Protein AF-B8C1S2-F1 (afdb_monomer)

Foldseek 3Di:
DDWDKADDDQFKAFPVRDRFAWFIWTWDWDADPQQKIKTKTASWALDFCDPVNPDSGPPVVVVLVVLLVVLLCQQCPDPDPVDGGLAHAQDDDPPLCVRGHDPSIRTHMDRDPCSVVSCVPVVVVSNVSSVVSVVVVVVVRVVGIDGGHDPSSVVSLLSVLVSCLVDPPCLVVCCVPPNNVVSNCCSVPPSRD

Mean predicted aligned error: 4.59 Å

Organism: Thalassiosira pseudonana (NCBI:txid35128)

Nearest PDB structures (foldseek):
  6qx6-assembly2_B  TM=8.602E-01  e=8.244E-13  Guillardia theta CCMP2712
  6qwq-assembly1_A  TM=8.559E-01  e=2.770E-12  Guillardia theta CCMP2712
  2x9o-assembly1_A  TM=7.978E-01  e=2.255E-08  Synechococcus sp. WH 8020
  2zxk-assembly1_A  TM=6.455E-01  e=8.668E-05  Arabidopsis thaliana
  3agc-assembly1_B  TM=6.996E-01  e=3.464E-04  Arabidopsis thaliana

Radius of gyration: 17.53 Å; Cα contacts (8 Å, |Δi|>4): 287; chains: 1; bounding box: 47×28×47 Å

Secondary structure (DSSP, 8-state):
-EEEEE---S-EE-TTS-EE-PPEEEEEEEEETTTEEEEEEEEE-SS---TT---SS-GGGHHHHHHHHHHHHHHH--SSTTSPPSS---SPPPHHHHTT--TT-EEEEE-STTHHHHIIIIIHHHHHHHHHHHHHHHHHHHTT-EE---HHHHHHHHHHHHHHHHH-TTHHHHHHHH-HHHHHHHIIIII--

InterPro domains:
  IPR009249 Ferredoxin-dependent bilin reductase [PF05996] (1-193)
  IPR009249 Ferredoxin-dependent bilin reductase [PTHR34557] (1-192)

Structure (mmCIF, N/CA/C/O backbone):
data_AF-B8C1S2-F1
#
_entry.id   AF-B8C1S2-F1
#
loop_
_atom_site.group_PDB
_atom_site.id
_atom_site.type_symbol
_atom_site.label_atom_id
_atom_site.label_alt_id
_atom_site.label_comp_id
_atom_site.label_asym_id
_atom_site.label_entity_id
_atom_site.label_seq_id
_atom_site.pdbx_PDB_ins_code
_atom_site.Cartn_x
_atom_site.Cartn_y
_atom_site.Cartn_z
_atom_site.occupancy
_atom_site.B_iso_or_equiv
_atom_site.auth_seq_id
_atom_site.auth_comp_id
_atom_site.auth_asym_id
_atom_site.auth_atom_id
_atom_site.pdbx_PDB_model_num
ATOM 1 N N . VAL A 1 1 ? 5.721 -7.550 -12.722 1.00 86.31 1 VAL A N 1
ATOM 2 C CA . VAL A 1 1 ? 4.851 -6.640 -11.950 1.00 86.31 1 VAL A CA 1
ATOM 3 C C . VAL A 1 1 ? 4.137 -7.476 -10.920 1.00 86.31 1 VAL A C 1
ATOM 5 O O . VAL A 1 1 ? 3.578 -8.496 -11.302 1.00 86.31 1 VAL A O 1
ATOM 8 N N . LEU A 1 2 ? 4.210 -7.078 -9.657 1.00 91.81 2 LEU A N 1
ATOM 9 C CA . LEU A 1 2 ? 3.316 -7.544 -8.607 1.00 91.81 2 LEU A CA 1
ATOM 10 C C . LEU A 1 2 ? 2.302 -6.426 -8.364 1.00 91.81 2 LEU A C 1
ATOM 12 O O . LEU A 1 2 ? 2.705 -5.305 -8.075 1.00 91.81 2 LEU A O 1
ATOM 16 N N . ASN A 1 3 ? 1.024 -6.741 -8.524 1.00 91.75 3 ASN A N 1
ATOM 17 C CA . ASN A 1 3 ? -0.093 -5.927 -8.066 1.00 91.75 3 ASN A CA 1
ATOM 18 C C . ASN A 1 3 ? -0.870 -6.815 -7.093 1.00 91.75 3 ASN A C 1
ATOM 20 O O . ASN A 1 3 ? -1.322 -7.895 -7.477 1.00 91.75 3 ASN A O 1
ATOM 24 N N . PHE A 1 4 ? -0.922 -6.415 -5.830 1.00 94.56 4 PHE A N 1
ATOM 25 C CA . PHE A 1 4 ? -1.562 -7.175 -4.769 1.00 94.56 4 PHE A CA 1
ATOM 26 C C . PHE A 1 4 ? -2.366 -6.217 -3.902 1.00 94.56 4 PHE A C 1
ATOM 28 O O . PHE A 1 4 ? -1.803 -5.287 -3.324 1.00 94.56 4 PHE A O 1
ATOM 35 N N . VAL A 1 5 ? -3.678 -6.438 -3.839 1.00 95.38 5 VAL A N 1
ATOM 36 C CA . VAL A 1 5 ? -4.603 -5.587 -3.092 1.00 95.38 5 VAL A CA 1
ATOM 37 C C . VAL A 1 5 ? -5.478 -6.456 -2.196 1.00 95.38 5 VAL A C 1
ATOM 39 O O . VAL A 1 5 ? -6.014 -7.465 -2.656 1.00 95.38 5 VAL A O 1
ATOM 42 N N . LEU A 1 6 ? -5.631 -6.075 -0.927 1.00 96.25 6 LEU A N 1
ATOM 43 C CA . LEU A 1 6 ? -6.603 -6.685 -0.018 1.00 96.25 6 LEU A CA 1
ATOM 44 C C . LEU A 1 6 ? -7.713 -5.687 0.295 1.00 96.25 6 LEU A C 1
ATOM 46 O O . LEU A 1 6 ? -7.455 -4.590 0.794 1.00 96.25 6 LEU A O 1
ATOM 50 N N . PHE A 1 7 ? -8.946 -6.106 0.024 1.00 94.50 7 PHE A N 1
ATOM 51 C CA . PHE A 1 7 ? -10.155 -5.362 0.348 1.00 94.50 7 PHE A CA 1
ATOM 52 C C . PHE A 1 7 ? -10.744 -5.914 1.651 1.00 94.50 7 PHE A C 1
ATOM 54 O O . PHE A 1 7 ? -11.171 -7.075 1.676 1.00 94.50 7 PHE A O 1
ATOM 61 N N . PRO A 1 8 ? -10.775 -5.129 2.741 1.00 92.94 8 PRO A N 1
ATOM 62 C CA . PRO A 1 8 ? -11.480 -5.535 3.946 1.00 92.94 8 PRO A CA 1
ATOM 63 C C . PRO A 1 8 ? -12.990 -5.517 3.687 1.00 92.94 8 PRO A C 1
ATOM 65 O O . PRO A 1 8 ? -13.479 -4.785 2.825 1.00 92.94 8 PRO A O 1
ATOM 68 N N . ASN A 1 9 ? -13.751 -6.296 4.456 1.00 90.06 9 ASN A N 1
ATOM 69 C CA . ASN A 1 9 ? -15.210 -6.259 4.372 1.00 90.06 9 ASN A CA 1
ATOM 70 C C . ASN A 1 9 ? -15.707 -4.822 4.668 1.00 90.06 9 ASN A C 1
ATOM 72 O O . ASN A 1 9 ? -15.343 -4.274 5.709 1.00 90.06 9 ASN A O 1
ATOM 76 N N . PRO A 1 10 ? -16.533 -4.193 3.810 1.00 89.88 10 PRO A N 1
ATOM 77 C CA . PRO A 1 10 ? -17.069 -2.854 4.073 1.00 89.88 10 PRO A CA 1
ATOM 78 C C . PRO A 1 10 ? -18.175 -2.846 5.143 1.00 89.88 10 PRO A C 1
ATOM 80 O O . PRO A 1 10 ? -18.742 -1.800 5.462 1.00 89.88 10 PRO A O 1
ATOM 83 N N . HIS A 1 11 ? -18.530 -4.013 5.680 1.00 87.69 11 HIS A N 1
ATOM 84 C CA . HIS A 1 11 ? -19.654 -4.214 6.583 1.00 87.69 11 HIS A CA 1
ATOM 85 C C . HIS A 1 11 ? -19.222 -4.645 7.991 1.00 87.69 11 HIS A C 1
ATOM 87 O O . HIS A 1 11 ? -19.702 -5.652 8.523 1.00 87.69 11 HIS A O 1
ATOM 93 N N . ILE A 1 12 ? -18.306 -3.882 8.588 1.00 85.25 12 ILE A N 1
ATOM 94 C CA . ILE A 1 12 ? -17.759 -4.153 9.919 1.00 85.25 12 ILE A CA 1
ATOM 95 C C . ILE A 1 12 ? -18.298 -3.130 10.930 1.00 85.25 12 ILE A C 1
ATOM 97 O O . ILE A 1 12 ? -18.293 -1.923 10.666 1.00 85.25 12 ILE A O 1
ATOM 101 N N . ARG A 1 13 ? -18.742 -3.616 12.096 1.00 82.25 13 ARG A N 1
ATOM 102 C CA . ARG A 1 13 ? -19.150 -2.794 13.243 1.00 82.25 13 ARG A CA 1
ATOM 103 C C . ARG A 1 13 ? -18.365 -3.141 14.492 1.00 82.25 13 ARG A C 1
ATOM 105 O O . ARG A 1 13 ? -18.094 -4.315 14.722 1.00 82.25 13 ARG A O 1
ATOM 112 N N . ASP A 1 14 ? -18.052 -2.138 15.300 1.00 79.31 14 ASP A N 1
ATOM 113 C CA . ASP A 1 14 ? -17.495 -2.367 16.631 1.00 79.31 14 ASP A CA 1
ATOM 114 C C . ASP A 1 14 ? -18.571 -2.803 17.648 1.00 79.31 14 ASP A C 1
ATOM 116 O O . ASP A 1 14 ? -19.765 -2.861 17.343 1.00 79.31 14 ASP A O 1
ATOM 120 N N . GLU A 1 15 ? -18.147 -3.106 18.877 1.00 76.00 15 GLU A N 1
ATOM 121 C CA . GLU A 1 15 ? -19.026 -3.547 19.973 1.00 76.00 15 GLU A CA 1
ATOM 122 C C . GLU A 1 15 ? -20.089 -2.514 20.397 1.00 76.00 15 GLU A C 1
ATOM 124 O O . GLU A 1 15 ? -21.072 -2.876 21.042 1.00 76.00 15 GLU A O 1
ATOM 129 N N . ASN A 1 16 ? -19.913 -1.237 20.036 1.00 77.69 16 ASN A N 1
ATOM 130 C CA . ASN A 1 16 ? -20.896 -0.179 20.283 1.00 77.69 16 ASN A CA 1
ATOM 131 C C . ASN A 1 16 ? -21.929 -0.084 19.149 1.00 77.69 16 ASN A C 1
ATOM 133 O O . ASN A 1 16 ? -22.896 0.673 19.250 1.00 77.69 16 ASN A O 1
ATOM 137 N N . GLY A 1 17 ? -21.752 -0.870 18.083 1.00 73.38 17 GLY A N 1
ATOM 138 C CA . GLY A 1 17 ? -22.569 -0.833 16.878 1.00 73.38 17 GLY A CA 1
ATOM 139 C C . GLY A 1 17 ? -22.150 0.257 15.894 1.00 73.38 17 GLY A C 1
ATOM 140 O O . GLY A 1 17 ? -22.862 0.467 14.904 1.00 73.38 17 GLY A O 1
ATOM 141 N N . ASP A 1 18 ? -21.016 0.923 16.131 1.00 78.62 18 ASP A N 1
ATOM 142 C CA . ASP A 1 18 ? -20.500 1.955 15.246 1.00 78.62 18 ASP A CA 1
ATOM 143 C C . ASP A 1 18 ? -19.829 1.311 14.036 1.00 78.62 18 ASP A C 1
ATOM 145 O O . ASP A 1 18 ? -19.072 0.341 14.120 1.00 78.62 18 ASP A O 1
ATOM 149 N N . ASN A 1 19 ? -20.132 1.858 12.868 1.00 78.06 19 ASN A N 1
ATOM 150 C CA . ASN A 1 19 ? -19.571 1.385 11.621 1.00 78.06 19 ASN A CA 1
ATOM 151 C C . ASN A 1 19 ? -18.085 1.772 11.517 1.00 78.06 19 ASN A C 1
ATOM 153 O O . ASN A 1 19 ? -17.752 2.954 11.606 1.00 78.06 19 ASN A O 1
ATOM 157 N N . ILE A 1 20 ? -17.204 0.809 11.230 1.00 85.2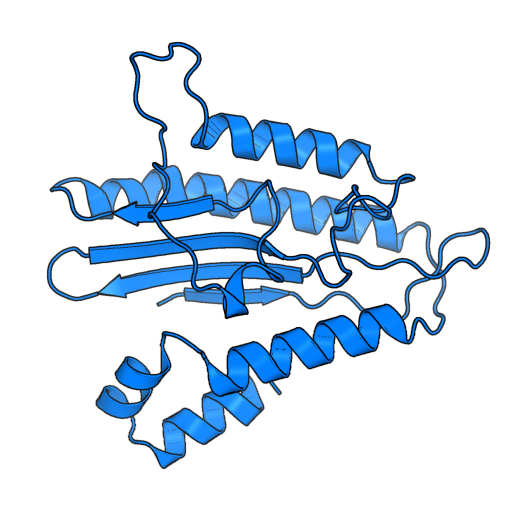5 20 ILE A N 1
ATOM 158 C CA . ILE A 1 20 ? -15.760 1.060 11.109 1.00 85.25 20 ILE A CA 1
ATOM 159 C C . ILE A 1 20 ? -15.265 0.881 9.672 1.00 85.25 20 ILE A C 1
ATOM 161 O O . ILE A 1 20 ? -15.697 -0.016 8.951 1.00 85.25 20 ILE A O 1
ATOM 165 N N . GLY A 1 21 ? -14.359 1.764 9.250 1.00 88.44 21 GLY A N 1
ATOM 166 C CA . GLY A 1 21 ? -13.651 1.674 7.976 1.00 88.44 21 GLY A CA 1
ATOM 167 C C . GLY A 1 21 ? -12.204 1.278 8.203 1.00 88.44 21 GLY A C 1
ATOM 168 O O . GLY A 1 21 ? -11.503 1.941 8.963 1.00 88.44 21 GLY A O 1
ATOM 169 N N . LEU A 1 22 ? -11.766 0.205 7.550 1.00 93.69 22 LEU A N 1
ATOM 170 C CA . LEU A 1 22 ? -10.362 -0.194 7.521 1.00 93.69 22 LEU A CA 1
ATOM 171 C C . LEU A 1 22 ? -9.745 0.215 6.179 1.00 93.69 22 LEU A C 1
ATOM 173 O O . LEU A 1 22 ? -10.447 0.172 5.165 1.00 93.69 22 LEU A O 1
ATOM 177 N N . PRO A 1 23 ? -8.457 0.593 6.147 1.00 96.56 23 PRO A N 1
ATOM 178 C CA . PRO A 1 23 ? -7.768 0.870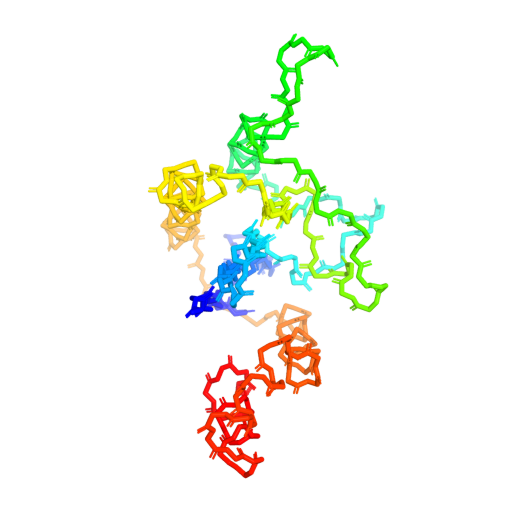 4.893 1.00 96.56 23 PRO A CA 1
ATOM 179 C C . PRO A 1 23 ? -7.651 -0.392 4.030 1.00 96.56 23 PRO A C 1
ATOM 181 O O . PRO A 1 23 ? -7.628 -1.512 4.550 1.00 96.56 23 PRO A O 1
ATOM 184 N N . LEU A 1 24 ? -7.527 -0.222 2.714 1.00 97.50 24 LEU A N 1
ATOM 185 C CA . LEU A 1 24 ? -7.098 -1.308 1.831 1.00 97.50 24 LEU A CA 1
ATOM 186 C C . LEU A 1 24 ? -5.604 -1.560 2.037 1.00 97.50 24 LEU A C 1
ATOM 188 O O . LEU A 1 24 ? -4.859 -0.634 2.343 1.00 97.50 24 LEU A O 1
ATOM 192 N N . LEU A 1 25 ? -5.135 -2.780 1.804 1.00 98.25 25 LEU A N 1
ATOM 193 C CA . LEU A 1 25 ? -3.702 -3.010 1.611 1.00 98.25 25 LEU A CA 1
ATOM 194 C C . LEU A 1 25 ? -3.397 -2.917 0.126 1.00 98.25 25 LEU A C 1
ATOM 196 O O . LEU A 1 25 ? -3.995 -3.666 -0.637 1.00 98.25 25 LEU A O 1
ATOM 200 N N . GLY A 1 26 ? -2.476 -2.046 -0.275 1.00 97.12 26 GLY A N 1
ATOM 201 C CA . GLY A 1 26 ? -2.024 -1.935 -1.659 1.00 97.12 26 GLY A CA 1
ATOM 202 C C . GLY A 1 26 ? -0.526 -2.179 -1.772 1.00 97.12 26 GLY A C 1
ATOM 203 O O . GLY A 1 26 ? 0.257 -1.528 -1.085 1.00 97.12 26 GLY A O 1
ATOM 204 N N . ALA A 1 27 ? -0.127 -3.095 -2.652 1.00 96.69 27 ALA A N 1
ATOM 205 C CA . ALA A 1 27 ? 1.264 -3.349 -3.002 1.00 96.69 27 ALA A CA 1
ATOM 206 C C . ALA A 1 27 ? 1.429 -3.433 -4.528 1.00 96.69 27 ALA A C 1
ATOM 208 O O . ALA A 1 27 ? 1.070 -4.426 -5.166 1.00 96.69 27 ALA A O 1
ATOM 209 N N . ASP A 1 28 ? 2.009 -2.383 -5.103 1.00 93.88 28 ASP A N 1
ATOM 210 C CA . ASP A 1 28 ? 2.386 -2.274 -6.508 1.00 93.88 28 ASP A CA 1
ATOM 211 C C . ASP A 1 28 ? 3.914 -2.251 -6.625 1.00 93.88 28 ASP A C 1
ATOM 213 O O . ASP A 1 28 ? 4.558 -1.249 -6.320 1.00 93.88 28 ASP A O 1
ATOM 217 N N . ILE A 1 29 ? 4.506 -3.354 -7.092 1.00 94.44 29 ILE A N 1
ATOM 218 C CA . ILE A 1 29 ? 5.946 -3.477 -7.358 1.00 94.44 29 ILE A CA 1
ATOM 219 C C . ILE A 1 29 ? 6.145 -3.734 -8.854 1.00 94.44 29 ILE A C 1
ATOM 221 O O . ILE A 1 29 ? 5.915 -4.830 -9.386 1.00 94.44 29 ILE A O 1
ATOM 225 N N . VAL A 1 30 ? 6.573 -2.697 -9.566 1.00 90.81 30 VAL A N 1
ATOM 226 C CA . VAL A 1 30 ? 6.726 -2.686 -11.022 1.00 90.81 30 VAL A CA 1
ATOM 227 C C . VAL A 1 30 ? 8.207 -2.589 -11.369 1.00 90.81 30 VAL A C 1
ATOM 229 O O . VAL A 1 30 ? 8.856 -1.600 -11.058 1.00 90.81 30 VAL A O 1
ATOM 232 N N . SER A 1 31 ? 8.720 -3.583 -12.091 1.00 89.94 31 SER A N 1
ATOM 233 C CA . SER A 1 31 ? 10.061 -3.560 -12.687 1.00 89.94 31 SER A CA 1
ATOM 234 C C . SER A 1 31 ? 9.933 -3.445 -14.203 1.00 89.94 31 SER A C 1
ATOM 236 O O . SER A 1 31 ? 9.320 -4.303 -14.843 1.00 89.94 31 SER A O 1
ATOM 238 N N . LEU A 1 32 ? 10.489 -2.379 -14.773 1.00 85.81 32 LEU A N 1
ATOM 239 C CA . LEU A 1 32 ? 10.462 -2.059 -16.198 1.00 85.81 32 LEU A CA 1
ATOM 240 C C . LEU A 1 32 ? 11.835 -2.311 -16.848 1.00 85.81 32 LEU A C 1
ATOM 242 O O . LEU A 1 32 ? 12.859 -2.326 -16.158 1.00 85.81 32 LEU A O 1
ATOM 246 N N . PRO A 1 33 ? 11.893 -2.463 -18.187 1.00 84.50 33 PRO A N 1
ATOM 247 C CA . PRO A 1 33 ? 13.160 -2.505 -18.910 1.00 84.50 33 PRO A CA 1
ATOM 248 C C . PRO A 1 33 ? 14.047 -1.289 -18.607 1.00 84.50 33 PRO A C 1
ATOM 250 O O . PRO A 1 33 ? 13.556 -0.168 -18.464 1.00 84.50 33 PRO A O 1
ATOM 253 N N . GLY A 1 34 ? 15.362 -1.514 -18.570 1.00 87.88 34 GLY A N 1
ATOM 254 C CA . GLY A 1 34 ? 16.345 -0.465 -18.288 1.00 87.88 34 GLY A CA 1
ATOM 255 C C . GLY A 1 34 ? 16.548 -0.172 -16.800 1.00 87.88 34 GLY A C 1
ATOM 256 O O . GLY A 1 34 ? 16.845 0.971 -16.473 1.00 87.88 34 GLY A O 1
ATOM 257 N N . ASN A 1 35 ? 16.378 -1.180 -15.931 1.00 91.12 35 ASN A N 1
ATOM 258 C CA . ASN A 1 35 ? 16.624 -1.094 -14.484 1.00 91.12 35 ASN A CA 1
ATOM 259 C C . ASN A 1 35 ? 15.810 0.022 -13.807 1.00 91.12 35 ASN A C 1
ATOM 261 O O . ASN A 1 35 ? 16.338 0.816 -13.041 1.00 91.12 35 ASN A O 1
ATOM 265 N N . LYS A 1 36 ? 14.523 0.135 -14.159 1.00 91.62 36 LYS A N 1
ATOM 266 C CA . LYS A 1 36 ? 13.607 1.132 -13.589 1.00 91.62 36 LYS A CA 1
ATOM 267 C C . LYS A 1 36 ? 12.543 0.431 -12.773 1.00 91.62 36 LYS A C 1
ATOM 269 O O . LYS A 1 36 ? 11.801 -0.390 -13.313 1.00 91.62 36 LYS A O 1
ATOM 274 N N . HIS A 1 37 ? 12.437 0.802 -11.509 1.00 93.50 37 HIS A N 1
ATOM 275 C CA . HIS A 1 37 ? 11.518 0.189 -10.568 1.00 93.50 37 HIS A CA 1
ATOM 276 C C . HIS A 1 37 ? 10.618 1.246 -9.941 1.00 93.50 37 HIS A C 1
ATOM 278 O O . H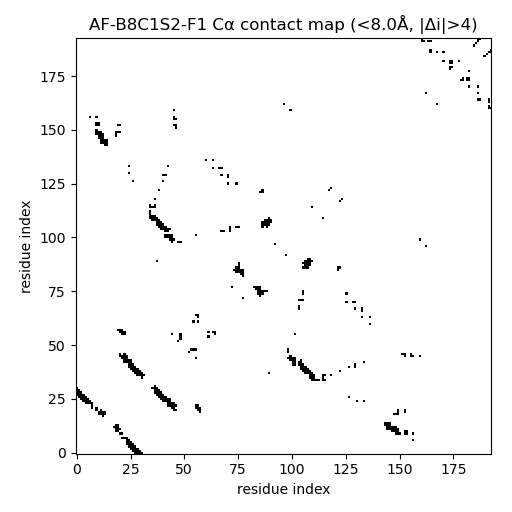IS A 1 37 ? 11.071 2.337 -9.597 1.00 93.50 37 HIS A O 1
ATOM 284 N N . LEU A 1 38 ? 9.340 0.912 -9.812 1.00 93.50 38 LEU A N 1
ATOM 285 C CA . LEU A 1 38 ? 8.332 1.703 -9.125 1.00 93.50 38 LEU A CA 1
ATOM 286 C C . LEU A 1 38 ? 7.752 0.841 -8.012 1.00 93.50 38 LEU A C 1
ATOM 288 O O . LEU A 1 38 ? 7.338 -0.291 -8.270 1.00 93.50 38 LEU A O 1
ATOM 292 N N . VAL A 1 39 ? 7.724 1.379 -6.803 1.00 95.12 39 VAL A N 1
ATOM 293 C CA . VAL A 1 39 ? 7.154 0.711 -5.636 1.00 95.12 39 VAL A CA 1
ATOM 294 C C . VAL A 1 39 ? 6.143 1.651 -5.001 1.00 95.12 39 VAL A C 1
ATOM 296 O O . VAL A 1 39 ? 6.476 2.800 -4.712 1.00 95.12 39 VAL A O 1
ATOM 299 N N . ALA A 1 40 ? 4.928 1.157 -4.794 1.00 95.69 40 ALA A N 1
ATOM 300 C CA . ALA A 1 40 ? 3.924 1.764 -3.934 1.00 95.69 40 ALA A CA 1
ATOM 301 C C . ALA A 1 40 ? 3.414 0.689 -2.967 1.00 95.69 40 ALA A C 1
ATOM 303 O O . ALA A 1 40 ? 2.822 -0.298 -3.399 1.00 95.69 40 ALA A O 1
ATOM 304 N N . LEU A 1 41 ? 3.680 0.860 -1.676 1.00 98.00 41 LEU A N 1
ATOM 305 C CA . LEU A 1 41 ? 3.242 -0.046 -0.617 1.00 98.00 41 LEU A CA 1
ATOM 306 C C . LEU A 1 41 ? 2.578 0.771 0.486 1.00 98.00 41 LEU A C 1
ATOM 308 O O . LEU A 1 41 ? 3.206 1.670 1.045 1.00 98.00 41 LEU A O 1
ATOM 312 N N . ASP A 1 42 ? 1.304 0.505 0.758 1.00 98.25 42 ASP A N 1
ATOM 313 C CA . ASP A 1 42 ? 0.511 1.388 1.608 1.00 98.25 42 ASP A CA 1
ATOM 314 C C . ASP A 1 42 ? -0.714 0.706 2.229 1.00 98.25 42 ASP A C 1
ATOM 316 O O . ASP A 1 42 ? -1.266 -0.256 1.690 1.00 98.25 42 ASP A O 1
ATOM 320 N N . PHE A 1 43 ? -1.162 1.266 3.352 1.00 98.25 43 PHE A N 1
ATOM 321 C CA . PHE A 1 43 ? -2.499 1.064 3.896 1.00 98.25 43 PHE A CA 1
ATOM 322 C C . PHE A 1 43 ? -3.376 2.190 3.342 1.00 98.25 43 PHE A C 1
ATOM 324 O O . PHE A 1 43 ? -3.459 3.275 3.907 1.00 98.25 43 PHE A O 1
ATOM 331 N N . GLN A 1 44 ? -4.005 1.949 2.200 1.00 97.38 44 GLN A N 1
ATOM 332 C CA . GLN A 1 44 ? -4.679 2.972 1.412 1.00 97.38 44 GLN A CA 1
ATOM 333 C C . GLN A 1 44 ? -5.995 3.399 2.079 1.00 97.38 44 GLN A C 1
ATOM 335 O O . GLN A 1 44 ? -6.843 2.544 2.364 1.00 97.38 44 GLN A O 1
ATOM 340 N N . PRO A 1 45 ? -6.210 4.699 2.335 1.00 95.38 45 PRO A N 1
ATOM 341 C CA . PRO A 1 45 ? -7.416 5.171 2.997 1.00 95.38 45 PRO A CA 1
ATOM 342 C C . PRO A 1 45 ? -8.656 4.953 2.125 1.00 95.38 45 PRO A C 1
ATOM 344 O O . PRO A 1 45 ? -8.719 5.410 0.986 1.00 95.38 45 PRO A O 1
ATOM 347 N N . VAL A 1 46 ? -9.675 4.310 2.699 1.00 92.19 46 VAL A N 1
ATOM 348 C CA . VAL A 1 46 ? -11.025 4.254 2.114 1.00 92.19 46 VAL A CA 1
ATOM 349 C C . VAL A 1 46 ? -11.766 5.568 2.375 1.00 92.19 46 VAL A C 1
ATOM 351 O O . VAL A 1 46 ? -12.390 6.135 1.485 1.00 92.19 46 VAL A O 1
ATOM 354 N N . LEU A 1 47 ? -11.673 6.086 3.601 1.00 90.00 47 LEU A N 1
ATOM 355 C CA . LEU A 1 47 ? -12.347 7.310 4.042 1.00 90.00 47 LEU A CA 1
ATOM 356 C C . LEU A 1 47 ? -11.432 8.529 3.922 1.00 90.00 47 LEU A C 1
ATOM 358 O O . LEU A 1 47 ? -10.208 8.386 3.926 1.00 90.00 47 LEU A O 1
ATOM 362 N N . ASP A 1 48 ? -12.029 9.713 3.761 1.00 85.31 48 ASP A N 1
ATOM 363 C CA . ASP A 1 48 ? -11.301 10.972 3.568 1.00 85.31 48 ASP A CA 1
ATOM 364 C C . ASP A 1 48 ? -10.467 11.265 4.806 1.00 85.31 48 ASP A C 1
ATOM 366 O O . ASP A 1 48 ? -11.014 11.392 5.901 1.00 85.31 48 ASP A O 1
ATOM 370 N N . LEU A 1 49 ? -9.147 11.366 4.617 1.00 84.50 49 LEU A N 1
ATOM 371 C CA . LEU A 1 49 ? -8.224 11.856 5.635 1.00 84.50 49 LEU A CA 1
ATOM 372 C C . LEU A 1 49 ? -8.250 13.386 5.603 1.00 84.50 49 LEU A C 1
ATOM 374 O O . LEU A 1 49 ? -7.387 14.031 5.009 1.00 84.50 49 LEU A O 1
ATOM 378 N N . SER A 1 50 ? -9.316 13.963 6.153 1.00 75.94 50 SER A N 1
ATOM 379 C CA . SER A 1 50 ? -9.481 15.410 6.305 1.00 75.94 50 SER A CA 1
ATOM 380 C C . SER A 1 5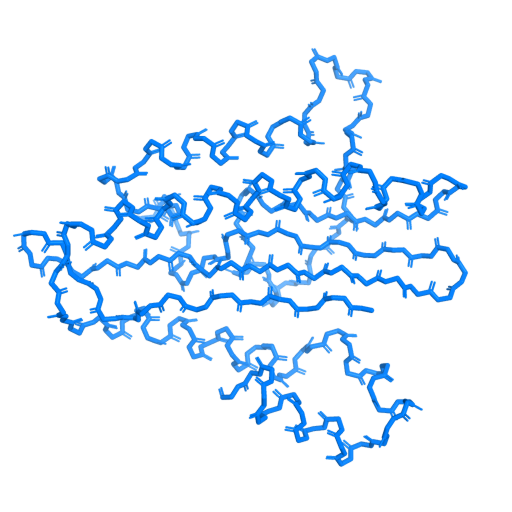0 ? -9.035 15.862 7.700 1.00 75.94 50 SER A C 1
ATOM 382 O O . SER A 1 50 ? -8.763 15.041 8.576 1.00 75.94 50 SER A O 1
ATOM 384 N N . GLU A 1 51 ? -9.008 17.175 7.948 1.00 62.41 51 GLU A N 1
ATOM 385 C CA . GLU A 1 51 ? -8.769 17.717 9.299 1.00 62.41 51 GLU A CA 1
ATOM 386 C C . GLU A 1 51 ? -9.770 17.180 10.345 1.00 62.41 51 GLU A C 1
ATOM 388 O O . GLU A 1 51 ? -9.455 17.134 11.533 1.00 62.41 51 GLU A O 1
ATOM 393 N N . GLU A 1 52 ? -10.954 16.731 9.913 1.00 60.78 52 GLU A N 1
ATOM 394 C CA . GLU A 1 52 ? -11.987 16.139 10.771 1.00 60.78 52 GLU A CA 1
ATOM 395 C C . GLU A 1 52 ? -11.784 14.632 11.011 1.00 60.78 52 GLU A C 1
ATOM 397 O O . GLU A 1 52 ? -12.292 14.094 11.995 1.00 60.78 52 GLU A O 1
ATOM 402 N N . ASN A 1 53 ? -11.024 13.946 10.152 1.00 67.25 53 ASN A N 1
ATOM 403 C CA . ASN A 1 53 ? -10.797 12.504 10.215 1.00 67.25 53 ASN A CA 1
ATOM 404 C C . ASN A 1 53 ? -9.313 12.178 9.992 1.00 67.25 53 ASN A C 1
ATOM 406 O O . ASN A 1 53 ? -8.892 11.717 8.935 1.00 67.25 53 ASN A O 1
ATOM 410 N N . VAL A 1 54 ? -8.510 12.473 11.013 1.00 74.56 54 VAL A N 1
ATOM 411 C CA . VAL A 1 54 ? -7.041 12.477 10.913 1.00 74.56 54 VAL A CA 1
ATOM 412 C C . VAL A 1 54 ? -6.427 11.070 10.981 1.00 74.56 54 VAL A C 1
ATOM 414 O O . VAL A 1 54 ? -5.305 10.877 10.520 1.00 74.56 54 VAL A O 1
ATOM 417 N N . SER A 1 55 ? -7.129 10.090 11.561 1.00 88.25 55 SER A N 1
ATOM 418 C CA . SER A 1 55 ? -6.591 8.737 11.780 1.00 88.25 55 SER A CA 1
ATOM 419 C C . SER A 1 55 ? -6.925 7.820 10.610 1.00 88.25 55 SER A C 1
ATOM 421 O O . SER A 1 55 ? -8.088 7.698 10.226 1.00 88.25 55 SER A O 1
ATOM 423 N N . LEU A 1 56 ? -5.921 7.113 10.096 1.00 93.62 56 LEU A N 1
ATOM 424 C CA . LEU A 1 56 ? -6.103 6.087 9.070 1.00 93.62 56 LEU A CA 1
ATOM 425 C C . LEU A 1 56 ? -6.825 4.852 9.616 1.00 93.62 56 LEU A C 1
ATOM 427 O O . LEU A 1 56 ? -7.567 4.185 8.895 1.00 93.62 56 LEU A O 1
ATOM 431 N N . ILE A 1 57 ? -6.571 4.530 10.884 1.00 93.44 57 ILE A N 1
ATOM 432 C CA . ILE A 1 57 ? -7.111 3.357 11.562 1.00 93.44 57 ILE A CA 1
ATOM 433 C C . ILE A 1 57 ? -8.045 3.830 12.686 1.00 93.44 57 ILE A C 1
ATOM 435 O O . ILE A 1 57 ? -7.716 4.781 13.398 1.00 93.44 57 ILE A O 1
ATOM 439 N N . PRO A 1 58 ? -9.204 3.175 12.905 1.00 89.88 58 PRO A N 1
ATOM 440 C CA . PRO A 1 58 ? -10.112 3.542 13.986 1.00 89.88 58 PRO A CA 1
ATOM 441 C C . PRO A 1 58 ? -9.402 3.628 15.343 1.00 89.88 58 PRO A C 1
ATOM 443 O O . PRO A 1 58 ? -8.585 2.774 15.684 1.00 89.88 58 PRO A O 1
ATOM 446 N N . LYS A 1 59 ? -9.764 4.625 16.161 1.00 89.38 59 LYS A N 1
ATOM 447 C CA . LYS A 1 59 ? -9.078 4.966 17.424 1.00 89.38 59 LYS A CA 1
ATOM 448 C C . LYS A 1 59 ? -8.848 3.772 18.361 1.00 89.38 59 LYS A C 1
ATOM 450 O O . LYS A 1 59 ? -7.800 3.698 19.008 1.00 89.38 59 LYS A O 1
ATOM 455 N N . ARG A 1 60 ? -9.794 2.827 18.415 1.00 88.06 60 ARG A N 1
ATOM 456 C CA . ARG A 1 60 ? -9.690 1.565 19.176 1.00 88.06 60 ARG A CA 1
ATOM 457 C C . ARG A 1 60 ? -8.427 0.770 18.817 1.00 88.06 60 ARG A C 1
ATOM 459 O O . ARG A 1 60 ? -7.773 0.217 19.695 1.00 88.06 60 ARG A O 1
ATOM 466 N N . TYR A 1 61 ? -8.049 0.779 17.543 1.00 92.38 61 TYR A N 1
ATOM 467 C CA . TYR A 1 61 ? -6.899 0.068 16.987 1.00 92.38 61 TYR A CA 1
ATOM 468 C C . TYR A 1 61 ? -5.705 0.997 16.692 1.00 92.38 61 TYR A C 1
ATOM 470 O O . TYR A 1 61 ? -4.792 0.623 15.964 1.00 92.38 61 TYR A O 1
ATOM 478 N N . SER A 1 62 ? -5.656 2.194 17.292 1.00 93.69 62 SER A N 1
ATOM 479 C CA . SER A 1 62 ? -4.576 3.190 17.096 1.00 93.69 62 SER A CA 1
ATOM 480 C C . SER A 1 62 ? -3.160 2.679 17.409 1.00 93.69 62 SER A C 1
ATOM 482 O O . SER A 1 62 ? -2.167 3.208 16.903 1.00 93.69 62 SER A O 1
ATOM 484 N N . HIS A 1 63 ? -3.040 1.616 18.206 1.00 95.88 63 HIS A N 1
ATOM 485 C CA . HIS A 1 63 ? -1.767 0.938 18.448 1.00 95.88 63 HIS A CA 1
ATOM 486 C C . HIS A 1 63 ? -1.183 0.313 17.166 1.00 95.88 63 HIS A C 1
ATOM 488 O O . HIS A 1 63 ? 0.037 0.312 17.002 1.00 95.88 63 HIS A O 1
ATOM 494 N N . ILE A 1 64 ? -2.026 -0.152 16.235 1.00 97.62 64 ILE A N 1
ATOM 495 C CA . ILE A 1 64 ? -1.603 -0.625 14.908 1.00 97.62 64 ILE A CA 1
ATOM 496 C C . ILE A 1 64 ? -1.080 0.545 14.070 1.00 97.62 64 ILE A C 1
ATOM 498 O O . ILE A 1 64 ? -0.037 0.422 13.438 1.00 97.62 64 ILE A O 1
ATOM 502 N N . GLU A 1 65 ? -1.737 1.707 14.110 1.00 97.06 65 GLU A N 1
ATOM 503 C CA . GLU A 1 65 ? -1.280 2.900 13.377 1.00 97.06 65 GLU A CA 1
ATOM 504 C C . GLU A 1 65 ? 0.071 3.404 13.900 1.00 97.06 65 GLU A C 1
ATOM 506 O O . GLU A 1 65 ? 0.954 3.771 13.129 1.00 97.06 65 GLU A O 1
ATOM 511 N N . THR A 1 66 ? 0.291 3.316 15.215 1.00 97.44 66 THR A N 1
ATOM 512 C CA . THR A 1 66 ? 1.592 3.619 15.834 1.00 97.44 66 THR A CA 1
ATOM 513 C C . THR A 1 66 ? 2.692 2.659 15.354 1.00 97.44 66 THR A C 1
ATOM 515 O O . THR A 1 66 ? 3.820 3.083 15.071 1.00 97.44 66 THR A O 1
ATOM 518 N N . LYS A 1 67 ? 2.382 1.359 15.229 1.00 98.38 67 LYS A N 1
ATOM 519 C CA . LYS A 1 67 ? 3.296 0.374 14.627 1.00 98.38 67 LYS A CA 1
ATOM 520 C C . LYS A 1 67 ? 3.572 0.699 13.159 1.00 98.38 67 LYS A C 1
ATOM 522 O O . LYS A 1 67 ? 4.738 0.733 12.776 1.00 98.38 67 LYS A O 1
ATOM 527 N N . LEU A 1 68 ? 2.541 1.020 12.375 1.00 98.31 68 LEU A N 1
ATOM 528 C CA . LEU A 1 68 ? 2.673 1.396 10.965 1.00 98.31 68 LEU A CA 1
ATOM 529 C C . LEU A 1 68 ? 3.575 2.622 10.801 1.00 98.31 68 LEU A C 1
ATOM 531 O O . LEU A 1 68 ? 4.499 2.606 9.994 1.00 98.31 68 LEU A O 1
ATOM 535 N N . GLN A 1 69 ? 3.387 3.650 11.629 1.00 96.75 69 GLN A N 1
ATOM 536 C CA . GLN A 1 69 ? 4.251 4.828 11.655 1.00 96.75 69 GLN A CA 1
ATOM 537 C C . GLN A 1 69 ? 5.713 4.474 11.965 1.00 96.75 69 GLN A C 1
ATOM 539 O O . GLN A 1 69 ? 6.628 5.077 11.394 1.00 96.75 69 GLN A O 1
ATOM 544 N N . SER A 1 70 ? 5.944 3.521 12.872 1.00 97.06 70 SER A N 1
ATOM 545 C CA . SER A 1 70 ? 7.288 3.070 13.248 1.00 97.06 70 SER A CA 1
ATOM 546 C C . SER A 1 70 ? 7.968 2.323 12.099 1.00 97.06 70 SER A C 1
ATOM 548 O O . SER A 1 70 ? 9.104 2.651 11.757 1.00 97.06 70 SER A O 1
ATOM 550 N N . ILE A 1 71 ? 7.248 1.396 11.457 1.00 97.75 71 ILE A N 1
ATOM 551 C CA . ILE A 1 71 ? 7.702 0.679 10.257 1.00 97.75 71 ILE A CA 1
ATOM 552 C C . ILE A 1 71 ? 7.998 1.682 9.138 1.00 97.75 71 ILE A C 1
ATOM 554 O O . ILE A 1 71 ? 9.104 1.716 8.614 1.00 97.75 71 ILE A O 1
ATOM 558 N N . HIS A 1 72 ? 7.065 2.575 8.816 1.00 97.00 72 HIS A N 1
ATOM 559 C CA . HIS A 1 72 ? 7.265 3.605 7.797 1.00 97.00 72 HIS A CA 1
ATOM 560 C C . HIS A 1 72 ? 8.509 4.464 8.078 1.00 97.00 72 HIS A C 1
ATOM 562 O O . HIS A 1 72 ? 9.327 4.712 7.190 1.00 97.00 72 HIS A O 1
ATOM 568 N N . SER A 1 73 ? 8.695 4.884 9.335 1.00 94.69 73 SER A N 1
ATOM 569 C CA . SER A 1 73 ? 9.848 5.694 9.739 1.00 94.69 73 SER A CA 1
ATOM 570 C C . SER A 1 73 ? 11.173 4.952 9.565 1.00 94.69 73 SER A C 1
ATOM 572 O O . SER A 1 73 ? 12.145 5.598 9.192 1.00 94.69 73 SER A O 1
ATOM 574 N N . LYS A 1 74 ? 11.218 3.625 9.755 1.00 95.06 74 LYS A N 1
ATOM 575 C CA . LYS A 1 74 ? 12.414 2.800 9.492 1.00 95.06 74 LYS A CA 1
ATOM 576 C C . LYS A 1 74 ? 12.912 2.954 8.049 1.00 95.06 74 LYS A C 1
ATOM 578 O O . LYS A 1 74 ? 14.118 2.967 7.828 1.00 95.06 74 LYS A O 1
ATOM 583 N N . TYR A 1 75 ? 12.003 3.083 7.080 1.00 96.19 75 TYR A N 1
ATOM 584 C CA . TYR A 1 75 ? 12.353 3.156 5.657 1.00 96.19 75 TYR A CA 1
ATOM 585 C C . TYR A 1 75 ? 12.474 4.590 5.120 1.00 96.19 75 TYR A C 1
ATOM 587 O O . TYR A 1 75 ? 13.284 4.831 4.223 1.00 96.19 75 TYR A O 1
ATOM 595 N N . GLN A 1 76 ? 11.692 5.535 5.658 1.00 90.88 76 GLN A N 1
ATOM 596 C CA . GLN A 1 76 ? 11.627 6.924 5.176 1.00 90.88 76 GLN A CA 1
ATOM 597 C C . GLN A 1 76 ? 12.475 7.921 5.969 1.00 90.88 76 GLN A C 1
ATOM 599 O O . GLN A 1 76 ? 12.806 8.985 5.449 1.00 90.88 76 GLN A O 1
ATOM 604 N N . LYS A 1 77 ? 12.814 7.631 7.228 1.00 79.44 77 LYS A N 1
ATOM 605 C CA . LYS A 1 77 ? 13.614 8.534 8.060 1.00 79.44 77 LYS A CA 1
ATOM 606 C C . LYS A 1 77 ? 14.969 7.913 8.332 1.00 79.44 77 LYS A C 1
ATOM 608 O O . LYS A 1 77 ? 15.059 6.781 8.793 1.00 79.44 77 LYS A O 1
ATOM 613 N N . SER A 1 78 ? 16.018 8.696 8.124 1.00 65.19 78 SER A N 1
ATOM 614 C CA . SER A 1 78 ? 17.294 8.411 8.761 1.00 65.19 78 SER A CA 1
ATOM 615 C C . SER A 1 78 ? 17.360 9.091 10.129 1.00 65.19 78 SER A C 1
ATOM 617 O O . SER A 1 78 ? 16.775 10.154 10.337 1.00 65.19 78 SER A O 1
ATOM 619 N N . SER A 1 79 ? 18.092 8.489 11.068 1.00 57.16 79 SER A N 1
ATOM 620 C CA . SER A 1 79 ? 18.436 9.098 12.360 1.00 57.16 79 SER A CA 1
ATOM 621 C C . SER A 1 79 ? 19.360 10.317 12.232 1.00 57.16 79 SER A C 1
ATOM 623 O O . SER A 1 79 ? 19.556 11.039 13.205 1.00 57.16 79 SER A O 1
ATOM 625 N N . ASP A 1 80 ? 19.936 10.526 11.050 1.00 65.94 80 ASP A N 1
ATOM 626 C CA . ASP A 1 80 ? 20.801 11.647 10.699 1.00 65.94 80 ASP A CA 1
ATOM 627 C C . ASP A 1 80 ? 20.264 12.288 9.412 1.00 65.94 80 ASP A C 1
ATOM 629 O O . ASP A 1 80 ? 20.149 11.609 8.391 1.00 65.94 80 ASP A O 1
ATOM 633 N N . GLU A 1 81 ? 19.938 13.584 9.449 1.00 66.50 81 GLU A N 1
ATOM 634 C CA . GLU A 1 81 ? 19.404 14.336 8.299 1.00 66.50 81 GLU A CA 1
ATOM 635 C C . GLU A 1 81 ? 20.370 14.380 7.099 1.00 66.50 81 GLU A C 1
ATOM 637 O O . GLU A 1 81 ? 19.955 14.689 5.983 1.00 66.50 81 GLU A O 1
ATOM 642 N N . SER A 1 82 ? 21.652 14.053 7.299 1.00 71.00 82 SER A N 1
ATOM 643 C CA . SER A 1 82 ? 22.645 13.936 6.225 1.00 71.00 82 SER A CA 1
ATOM 644 C C . SER A 1 82 ? 22.613 12.592 5.486 1.00 71.00 82 SER A C 1
ATOM 646 O O . SER A 1 82 ? 23.222 12.461 4.421 1.00 71.00 82 SER A O 1
ATOM 648 N N . ILE A 1 83 ? 21.901 11.596 6.019 1.00 75.81 83 ILE A N 1
ATOM 649 C CA . ILE A 1 83 ? 21.796 10.254 5.446 1.00 75.81 83 ILE A CA 1
ATOM 650 C C . ILE A 1 83 ? 20.459 10.128 4.711 1.00 75.81 83 ILE A C 1
ATOM 652 O O . ILE A 1 83 ? 19.391 10.419 5.249 1.00 75.81 83 ILE A O 1
ATOM 656 N N . GLN A 1 84 ? 20.527 9.658 3.468 1.00 80.75 84 GLN A N 1
ATOM 657 C CA . GLN A 1 84 ? 19.346 9.425 2.643 1.00 80.75 84 GLN A CA 1
ATOM 658 C C . GLN A 1 84 ? 18.452 8.321 3.238 1.00 80.75 84 GLN A C 1
ATOM 660 O O . GLN A 1 84 ? 18.972 7.374 3.835 1.00 80.75 84 GLN A O 1
ATOM 665 N N . PRO A 1 85 ? 17.121 8.402 3.057 1.00 90.75 85 PRO A N 1
ATOM 666 C CA . PRO A 1 85 ? 16.214 7.313 3.409 1.00 90.75 85 PRO A CA 1
ATOM 667 C C . PRO A 1 85 ? 16.603 5.996 2.727 1.00 90.75 85 PRO A C 1
ATOM 669 O O . PRO A 1 85 ? 17.122 6.007 1.610 1.00 90.75 85 PRO A O 1
ATOM 672 N N . LEU A 1 86 ? 16.284 4.861 3.360 1.00 93.56 86 LEU A N 1
ATOM 673 C CA . LEU A 1 86 ? 16.492 3.535 2.761 1.00 93.56 86 LEU A CA 1
ATOM 674 C C . LEU A 1 86 ? 15.658 3.359 1.486 1.00 93.56 86 LEU A C 1
ATOM 676 O O . LEU A 1 86 ? 16.114 2.744 0.527 1.00 93.56 86 LEU A O 1
ATOM 680 N N . LEU A 1 87 ? 14.442 3.913 1.479 1.00 95.00 87 LEU A N 1
ATOM 681 C CA . LEU A 1 87 ? 13.552 3.949 0.321 1.00 95.00 87 LEU A CA 1
ATOM 682 C C . LEU A 1 87 ? 13.161 5.411 0.043 1.00 95.00 87 LEU A C 1
ATOM 684 O O . LEU A 1 87 ? 12.172 5.888 0.595 1.00 95.00 87 LEU A O 1
ATOM 688 N N . PRO A 1 88 ? 13.922 6.159 -0.774 1.00 92.31 88 PRO A N 1
ATOM 689 C CA . PRO A 1 88 ? 13.685 7.587 -0.982 1.00 92.31 88 PRO A CA 1
ATOM 690 C C . PRO A 1 88 ? 12.348 7.853 -1.680 1.00 92.31 88 PRO A C 1
ATOM 692 O O . PRO A 1 88 ? 11.925 7.084 -2.545 1.00 92.31 88 PRO A O 1
ATOM 695 N N . TRP A 1 89 ? 11.703 8.971 -1.339 1.00 93.38 89 TRP A N 1
ATOM 696 C CA . TRP A 1 89 ? 10.417 9.359 -1.918 1.00 93.38 89 TRP A CA 1
ATOM 697 C C . TRP A 1 89 ? 10.481 9.478 -3.449 1.00 93.38 89 TRP A C 1
ATOM 699 O O . TRP A 1 89 ? 11.320 10.187 -4.005 1.00 93.38 89 TRP A O 1
ATOM 709 N N . GLY A 1 90 ? 9.557 8.810 -4.142 1.00 90.62 90 GLY A N 1
ATOM 710 C CA . GLY A 1 90 ? 9.533 8.674 -5.603 1.00 90.62 90 GLY A CA 1
ATOM 711 C C . GLY A 1 90 ? 9.127 9.930 -6.385 1.00 90.62 90 GLY A C 1
ATOM 712 O O . GLY A 1 90 ? 8.991 9.863 -7.610 1.00 90.62 90 GLY A O 1
ATOM 713 N N . GLY A 1 91 ? 8.918 11.061 -5.709 1.00 90.69 91 GLY A N 1
ATOM 714 C CA . GLY A 1 91 ? 8.470 12.327 -6.296 1.00 90.69 91 GLY A CA 1
ATOM 715 C C . GLY A 1 91 ? 6.948 12.476 -6.317 1.00 90.69 91 GLY A C 1
ATOM 716 O O . GLY A 1 91 ? 6.238 11.787 -5.587 1.00 90.69 91 GLY A O 1
ATOM 717 N N . ASP A 1 92 ? 6.445 13.392 -7.142 1.00 89.44 92 ASP A N 1
ATOM 718 C CA . ASP A 1 92 ? 5.031 13.775 -7.125 1.00 89.44 92 ASP A CA 1
ATOM 719 C C . ASP A 1 92 ? 4.082 12.601 -7.408 1.00 89.44 92 ASP A C 1
ATOM 721 O O . ASP A 1 92 ? 4.238 11.846 -8.376 1.00 89.44 92 ASP A O 1
ATOM 725 N N . ILE A 1 93 ? 3.059 12.496 -6.562 1.00 87.56 93 ILE A N 1
ATOM 726 C CA . ILE A 1 93 ? 1.901 11.629 -6.763 1.00 87.56 93 ILE A CA 1
ATOM 727 C C . ILE A 1 93 ? 0.874 12.407 -7.602 1.00 87.56 93 ILE A C 1
ATOM 729 O O . ILE A 1 93 ? 0.606 13.571 -7.281 1.00 87.56 93 ILE A O 1
ATOM 733 N N . PRO A 1 94 ? 0.280 11.806 -8.656 1.00 86.75 94 PRO A N 1
ATOM 734 C CA . PRO A 1 94 ? -0.767 12.458 -9.442 1.00 86.75 94 PRO A CA 1
ATOM 735 C C . PRO A 1 94 ? -1.898 12.973 -8.547 1.00 86.75 94 PRO A C 1
ATOM 737 O O . PRO A 1 94 ? -2.324 12.260 -7.645 1.00 86.75 94 PRO A O 1
ATOM 740 N N . GLU A 1 95 ? -2.419 14.175 -8.806 1.00 89.38 95 GLU A N 1
ATOM 741 C CA . GLU A 1 95 ? -3.408 14.831 -7.928 1.00 89.38 95 GLU A CA 1
ATOM 742 C C . GLU A 1 95 ? -4.618 13.934 -7.626 1.00 89.38 95 GLU A C 1
ATOM 744 O O . GLU A 1 95 ? -4.964 13.690 -6.477 1.00 89.38 95 GLU A O 1
ATOM 749 N N . GLN A 1 96 ? -5.175 13.339 -8.676 1.00 88.94 96 GLN A N 1
ATOM 750 C CA . GLN A 1 96 ? -6.262 12.358 -8.632 1.00 88.94 96 GLN A CA 1
ATOM 751 C C . GLN A 1 96 ? -5.953 11.078 -7.834 1.00 88.94 96 GLN A C 1
ATOM 753 O O . GLN A 1 96 ? -6.875 10.371 -7.448 1.00 88.94 96 GLN A O 1
ATOM 758 N N . ALA A 1 97 ? -4.677 10.755 -7.612 1.00 91.50 97 ALA A N 1
ATOM 759 C CA . ALA A 1 97 ? -4.249 9.587 -6.847 1.00 91.50 97 ALA A CA 1
ATOM 760 C C . ALA A 1 97 ? -4.072 9.903 -5.358 1.00 91.50 97 ALA A C 1
ATOM 762 O O . ALA A 1 97 ? -4.240 9.010 -4.534 1.00 91.50 97 ALA A O 1
ATOM 763 N N . LYS A 1 98 ? -3.739 11.156 -5.005 1.00 92.19 98 LYS A N 1
ATOM 764 C CA . LYS A 1 98 ? -3.343 11.560 -3.642 1.00 92.19 98 LYS A CA 1
ATOM 765 C C . LYS A 1 98 ? -4.348 11.139 -2.578 1.00 92.19 98 LYS A C 1
ATOM 767 O O . LYS A 1 98 ? -3.950 10.725 -1.498 1.00 92.19 98 LYS A O 1
ATOM 772 N N . ARG A 1 99 ? -5.640 11.193 -2.910 1.00 92.50 99 ARG A N 1
ATOM 773 C CA . ARG A 1 99 ? -6.736 10.795 -2.023 1.00 92.50 99 ARG A CA 1
ATOM 774 C C . ARG A 1 99 ? -6.620 9.350 -1.513 1.00 92.50 99 ARG A C 1
ATOM 776 O O . ARG A 1 99 ? -7.108 9.077 -0.421 1.00 92.50 99 ARG A O 1
ATOM 783 N N . PHE A 1 100 ? -5.965 8.467 -2.268 1.00 94.50 100 PHE A N 1
ATOM 784 C CA . PHE A 1 100 ? -5.799 7.039 -1.975 1.00 94.50 100 PHE A CA 1
ATOM 785 C C . PHE A 1 100 ? -4.417 6.679 -1.408 1.00 94.50 100 PHE A C 1
ATOM 787 O O . PHE A 1 100 ? -4.090 5.495 -1.322 1.00 94.50 100 PHE A O 1
ATOM 794 N N . PHE A 1 101 ? -3.599 7.673 -1.053 1.00 94.81 101 PHE A N 1
ATOM 795 C CA . PHE A 1 101 ? -2.316 7.469 -0.381 1.00 94.81 101 PHE A CA 1
ATOM 796 C C . PHE A 1 101 ? -2.416 7.927 1.070 1.00 94.81 101 PHE A C 1
ATOM 798 O O . PHE A 1 101 ? -2.890 9.028 1.357 1.00 94.81 101 PHE A O 1
ATOM 805 N N . SER A 1 102 ? -1.955 7.086 1.987 1.00 95.75 102 SER A N 1
ATOM 806 C CA . SER A 1 102 ? -1.854 7.432 3.396 1.00 95.75 102 SER A CA 1
ATOM 807 C C . SER A 1 102 ? -0.569 8.218 3.696 1.00 95.75 102 SER A C 1
ATOM 809 O O . SER A 1 102 ? 0.387 8.193 2.912 1.00 95.75 102 SER A O 1
ATOM 811 N N . PRO A 1 103 ? -0.478 8.862 4.874 1.00 94.06 103 PRO A N 1
ATOM 812 C CA . PRO A 1 103 ? 0.772 9.435 5.380 1.00 94.06 103 PRO A CA 1
ATOM 813 C C . PRO A 1 103 ? 1.906 8.415 5.588 1.00 94.06 103 PRO A C 1
ATOM 815 O O . PRO A 1 103 ? 3.033 8.816 5.879 1.00 94.06 103 PRO A O 1
ATOM 818 N N . TYR A 1 104 ? 1.607 7.118 5.490 1.00 96.50 104 TYR A N 1
ATOM 819 C CA . TYR A 1 104 ? 2.529 6.008 5.711 1.00 96.50 104 TYR A CA 1
ATOM 820 C C . TYR A 1 104 ? 2.832 5.227 4.426 1.00 96.50 104 TYR A C 1
ATOM 822 O O . TYR A 1 104 ? 3.328 4.099 4.495 1.00 96.50 104 TYR A O 1
ATOM 830 N N . ALA A 1 105 ? 2.549 5.806 3.260 1.00 96.81 105 ALA A N 1
ATOM 831 C CA . ALA A 1 105 ? 2.850 5.182 1.985 1.00 96.81 105 ALA A CA 1
ATOM 832 C C . ALA A 1 105 ? 4.361 5.120 1.719 1.00 96.81 105 ALA A C 1
ATOM 834 O O . ALA A 1 105 ? 5.061 6.133 1.740 1.00 96.81 105 ALA A O 1
ATOM 835 N N . LEU A 1 106 ? 4.861 3.939 1.356 1.00 97.56 106 LEU A N 1
ATOM 836 C CA . LEU A 1 106 ? 6.183 3.785 0.758 1.00 97.56 106 LEU A CA 1
ATOM 837 C C . LEU A 1 106 ? 6.062 3.910 -0.758 1.00 97.56 106 LEU A C 1
ATOM 839 O O . LEU A 1 106 ? 5.785 2.939 -1.461 1.00 97.56 106 LEU A O 1
ATOM 843 N N . TRP A 1 107 ? 6.279 5.127 -1.250 1.00 96.00 107 TRP A N 1
ATOM 844 C CA . TRP A 1 107 ? 6.343 5.449 -2.671 1.00 96.00 107 TRP A CA 1
ATOM 845 C C . TRP A 1 107 ? 7.787 5.734 -3.072 1.00 96.00 107 TRP A C 1
ATOM 847 O O . TRP A 1 107 ? 8.357 6.743 -2.658 1.00 96.00 107 TRP A O 1
ATOM 857 N N . THR A 1 108 ? 8.386 4.867 -3.889 1.00 95.31 108 THR A N 1
ATOM 858 C CA . THR A 1 108 ? 9.772 5.043 -4.343 1.00 95.31 108 THR A CA 1
ATOM 859 C C . THR A 1 108 ? 9.968 4.697 -5.817 1.00 95.31 108 THR A C 1
ATOM 861 O O . THR A 1 108 ? 9.267 3.864 -6.401 1.00 95.31 108 THR A O 1
ATOM 864 N N . ARG A 1 109 ? 10.939 5.379 -6.431 1.00 94.81 109 ARG A N 1
ATOM 865 C CA . ARG A 1 109 ? 11.430 5.134 -7.789 1.00 94.81 109 ARG A CA 1
ATOM 866 C C . ARG A 1 109 ? 12.906 4.791 -7.701 1.00 94.81 109 ARG A C 1
ATOM 868 O O . ARG A 1 109 ? 13.698 5.635 -7.296 1.00 94.81 109 ARG A O 1
ATOM 875 N N . LEU A 1 110 ? 13.269 3.582 -8.111 1.00 94.75 110 LEU A N 1
ATOM 876 C CA . LEU A 1 110 ? 14.643 3.092 -8.034 1.00 94.75 110 LEU A CA 1
ATOM 877 C C . LEU A 1 110 ? 15.184 2.886 -9.446 1.00 94.75 110 LEU A C 1
ATOM 879 O O . LEU A 1 110 ? 14.528 2.262 -10.285 1.00 94.75 110 LEU A O 1
ATOM 883 N N . SER A 1 111 ? 16.365 3.437 -9.720 1.00 95.56 111 SER A N 1
ATOM 884 C CA . SER A 1 111 ? 17.017 3.284 -11.025 1.00 95.56 111 SER A CA 1
ATOM 885 C C . SER A 1 111 ? 18.542 3.352 -11.009 1.00 95.56 111 SER A C 1
ATOM 887 O O . SER A 1 111 ? 19.151 3.454 -12.073 1.00 95.56 111 SER A O 1
ATOM 889 N N . ASP A 1 112 ? 19.159 3.361 -9.828 1.00 93.31 112 ASP A N 1
ATOM 890 C CA . ASP A 1 112 ? 20.612 3.244 -9.703 1.00 93.31 112 ASP A CA 1
ATOM 891 C C . ASP A 1 112 ? 21.084 1.801 -9.949 1.00 93.31 112 ASP A C 1
ATOM 893 O O . ASP A 1 112 ? 20.279 0.877 -10.083 1.00 93.31 112 ASP A O 1
ATOM 897 N N . ASP A 1 113 ? 22.399 1.597 -10.007 1.00 94.12 113 ASP A N 1
ATOM 898 C CA . ASP A 1 113 ? 23.001 0.292 -10.304 1.00 94.12 113 ASP A CA 1
ATOM 899 C C . ASP A 1 113 ? 22.616 -0.812 -9.293 1.00 94.12 113 ASP A C 1
ATOM 901 O O . ASP A 1 113 ? 22.637 -1.991 -9.644 1.00 94.12 113 ASP A O 1
ATOM 905 N N . ASN A 1 114 ? 22.204 -0.446 -8.071 1.00 93.69 114 ASN A N 1
ATOM 906 C CA . ASN A 1 114 ? 21.781 -1.364 -7.009 1.00 93.69 114 ASN A CA 1
ATOM 907 C C . ASN A 1 114 ? 20.251 -1.484 -6.891 1.00 93.69 114 ASN A C 1
ATOM 909 O O . ASN A 1 114 ? 19.757 -2.170 -5.993 1.00 93.69 114 ASN A O 1
ATOM 913 N N . ALA A 1 115 ? 19.481 -0.852 -7.780 1.00 95.12 115 ALA A N 1
ATOM 914 C CA . ALA A 1 115 ? 18.027 -0.783 -7.668 1.00 95.12 115 ALA A CA 1
ATOM 915 C C . ALA A 1 115 ? 17.370 -2.167 -7.581 1.00 95.12 115 ALA A C 1
ATOM 917 O O . ALA A 1 115 ? 16.485 -2.376 -6.754 1.00 95.12 115 ALA A O 1
ATOM 918 N N . MET A 1 116 ? 17.824 -3.135 -8.384 1.00 94.44 116 MET A N 1
ATOM 919 C CA . MET A 1 116 ? 17.307 -4.505 -8.317 1.00 94.44 116 MET A CA 1
ATOM 920 C C . MET A 1 116 ? 17.637 -5.187 -6.984 1.00 94.44 116 MET A C 1
ATOM 922 O O . MET A 1 116 ? 16.782 -5.873 -6.427 1.00 94.44 116 MET A O 1
ATOM 926 N N . ASP A 1 117 ? 18.849 -4.987 -6.462 1.00 96.50 117 ASP A N 1
ATOM 927 C CA . ASP A 1 117 ? 19.251 -5.537 -5.165 1.00 96.50 117 ASP A CA 1
ATOM 928 C C . ASP A 1 117 ? 18.376 -4.958 -4.047 1.00 96.50 117 ASP A C 1
ATOM 930 O O . ASP A 1 117 ? 17.793 -5.711 -3.267 1.00 96.50 117 ASP A O 1
ATOM 934 N N . THR A 1 118 ? 18.146 -3.642 -4.075 1.00 96.69 118 THR A N 1
ATOM 935 C CA . THR A 1 118 ? 17.233 -2.931 -3.163 1.00 96.69 118 THR A CA 1
ATOM 936 C C . THR A 1 118 ? 15.800 -3.457 -3.261 1.00 96.69 118 THR A C 1
ATOM 938 O O . THR A 1 118 ? 15.139 -3.645 -2.240 1.00 96.69 118 THR A O 1
ATOM 941 N N . VAL A 1 119 ? 15.311 -3.755 -4.472 1.00 96.25 119 VAL A N 1
ATOM 942 C CA . VAL A 1 119 ? 13.994 -4.385 -4.661 1.00 96.25 119 VAL A CA 1
ATOM 943 C C . VAL A 1 119 ? 13.953 -5.782 -4.035 1.00 96.25 119 VAL A C 1
ATOM 945 O O . VAL A 1 119 ? 12.976 -6.140 -3.383 1.00 96.25 119 VAL A O 1
ATOM 948 N N . SER A 1 120 ? 15.005 -6.581 -4.216 1.00 95.62 120 SER A N 1
ATOM 949 C CA . SER A 1 120 ? 15.057 -7.953 -3.700 1.00 95.62 120 SER A CA 1
ATOM 950 C C . SER A 1 120 ? 15.332 -8.059 -2.196 1.00 95.62 120 SER A C 1
ATOM 952 O O . SER A 1 120 ? 15.127 -9.127 -1.624 1.00 95.62 120 SER A O 1
ATOM 954 N N . THR A 1 121 ? 15.774 -6.969 -1.562 1.00 97.25 121 THR A N 1
ATOM 955 C CA . THR A 1 121 ? 16.132 -6.911 -0.139 1.00 97.25 121 THR A CA 1
ATOM 956 C C . THR A 1 121 ? 15.216 -5.948 0.616 1.00 97.25 121 THR A C 1
ATOM 958 O O . THR A 1 121 ? 14.215 -6.376 1.178 1.00 97.25 121 THR A O 1
ATOM 961 N N . LEU A 1 122 ? 15.491 -4.643 0.584 1.00 97.38 122 LEU A N 1
ATOM 962 C CA . LEU A 1 122 ? 14.789 -3.626 1.371 1.00 97.38 122 LEU A CA 1
ATOM 963 C C . LEU A 1 122 ? 13.294 -3.531 1.050 1.00 97.38 122 LEU A C 1
ATOM 965 O O . LEU A 1 122 ? 12.478 -3.418 1.962 1.00 97.38 122 LEU A O 1
ATOM 969 N N . VAL A 1 123 ? 12.916 -3.593 -0.231 1.00 97.69 123 VAL A N 1
ATOM 970 C CA . VAL A 1 123 ? 11.494 -3.579 -0.621 1.00 97.69 123 VAL A CA 1
ATOM 971 C C . VAL A 1 123 ? 10.809 -4.8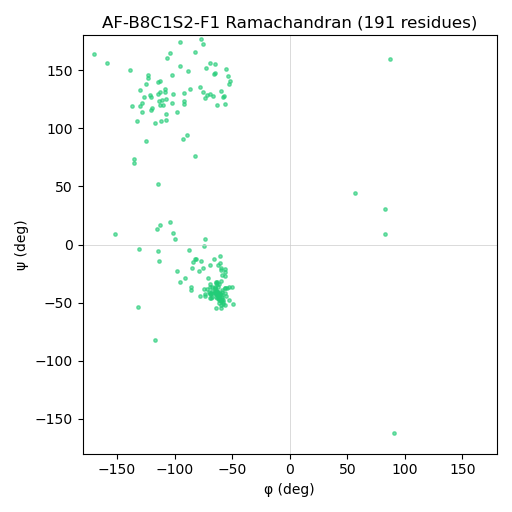79 -0.212 1.00 97.69 123 VAL A C 1
ATOM 973 O O . VAL A 1 123 ? 9.654 -4.844 0.203 1.00 97.69 123 VAL A O 1
ATOM 976 N N . TRP A 1 124 ? 11.505 -6.015 -0.297 1.00 97.69 124 TRP A N 1
ATOM 977 C CA . TRP A 1 124 ? 10.981 -7.295 0.171 1.00 97.69 124 TRP A CA 1
ATOM 978 C C . TRP A 1 124 ? 10.756 -7.292 1.689 1.00 97.69 124 TRP A C 1
ATOM 980 O O . TRP A 1 124 ? 9.676 -7.664 2.139 1.00 97.69 124 TRP A O 1
ATOM 990 N N . GLU A 1 125 ? 11.711 -6.789 2.473 1.00 98.44 125 GLU A N 1
ATOM 991 C CA . GLU A 1 125 ? 11.555 -6.617 3.922 1.00 98.44 125 GLU A CA 1
ATOM 992 C C . GLU A 1 125 ? 10.381 -5.690 4.260 1.00 98.44 125 GLU A C 1
ATOM 994 O O . GLU A 1 125 ? 9.532 -6.044 5.076 1.00 98.44 125 GLU A O 1
ATOM 999 N N . ALA A 1 126 ? 10.289 -4.531 3.595 1.00 98.31 126 ALA A N 1
ATOM 1000 C CA . ALA A 1 126 ? 9.187 -3.593 3.800 1.00 98.31 126 ALA A CA 1
ATOM 1001 C C . ALA A 1 126 ? 7.835 -4.224 3.450 1.00 98.31 126 ALA A C 1
ATOM 1003 O O . ALA A 1 126 ? 6.868 -4.069 4.194 1.00 98.31 126 ALA A O 1
ATOM 1004 N N . TYR A 1 127 ? 7.775 -4.970 2.342 1.00 98.38 127 TYR A N 1
ATOM 1005 C CA . TYR A 1 127 ? 6.596 -5.728 1.944 1.00 98.38 127 TYR A CA 1
ATOM 1006 C C . TYR A 1 127 ? 6.172 -6.689 3.054 1.00 98.38 127 TYR A C 1
ATOM 1008 O O . TYR A 1 127 ? 5.026 -6.624 3.485 1.00 98.38 127 TYR A O 1
ATOM 1016 N N . GLN A 1 128 ? 7.085 -7.514 3.573 1.00 98.50 128 GLN A N 1
ATOM 1017 C CA . GLN A 1 128 ? 6.770 -8.439 4.664 1.00 98.50 128 GLN A CA 1
ATOM 1018 C C . GLN A 1 128 ? 6.241 -7.708 5.904 1.00 98.50 128 GLN A C 1
ATOM 1020 O O . GLN A 1 128 ? 5.186 -8.077 6.406 1.00 98.50 128 GLN A O 1
ATOM 1025 N N . GLU A 1 129 ? 6.898 -6.633 6.346 1.00 98.69 129 GLU A N 1
ATOM 1026 C CA . GLU A 1 129 ? 6.471 -5.881 7.535 1.00 98.69 129 GLU A CA 1
ATOM 1027 C C . GLU A 1 129 ? 5.084 -5.232 7.375 1.00 98.69 129 GLU A C 1
ATOM 1029 O O . GLU A 1 129 ? 4.274 -5.272 8.304 1.00 98.69 129 GLU A O 1
ATOM 1034 N N . TYR A 1 130 ? 4.769 -4.669 6.201 1.00 98.62 130 TYR A N 1
ATOM 1035 C CA . TYR A 1 130 ? 3.439 -4.107 5.928 1.00 98.62 130 TYR A CA 1
ATOM 1036 C C . TYR A 1 130 ? 2.368 -5.197 5.831 1.00 98.62 130 TYR A C 1
ATOM 1038 O O . TYR A 1 130 ? 1.280 -5.018 6.381 1.00 98.62 130 TYR A O 1
ATOM 1046 N N . ILE A 1 131 ? 2.651 -6.319 5.154 1.00 98.31 131 ILE A N 1
ATOM 1047 C CA . ILE A 1 131 ? 1.715 -7.448 5.075 1.00 98.31 131 ILE A CA 1
ATOM 1048 C C . ILE A 1 131 ? 1.450 -8.007 6.478 1.00 98.31 131 ILE A C 1
ATOM 1050 O O . ILE A 1 131 ? 0.290 -8.144 6.860 1.00 98.31 131 ILE A O 1
ATOM 1054 N N . ASP A 1 132 ? 2.495 -8.286 7.258 1.00 98.56 132 ASP A N 1
ATOM 1055 C CA . ASP A 1 132 ? 2.377 -8.864 8.600 1.00 98.56 132 ASP A CA 1
ATOM 1056 C C . ASP A 1 132 ? 1.566 -7.951 9.527 1.00 98.56 132 ASP A C 1
ATOM 1058 O O . ASP A 1 132 ? 0.665 -8.420 10.226 1.00 98.56 132 ASP A O 1
ATOM 1062 N N . LEU A 1 133 ? 1.807 -6.635 9.483 1.00 98.69 133 LEU A N 1
ATOM 1063 C CA . LEU A 1 133 ? 1.022 -5.682 10.266 1.00 98.69 133 LEU A CA 1
ATOM 1064 C C . LEU A 1 133 ? -0.436 -5.595 9.790 1.00 98.69 133 LEU A C 1
ATOM 1066 O O . LEU A 1 133 ? -1.342 -5.441 10.610 1.00 98.69 133 LEU A O 1
ATOM 1070 N N . TYR A 1 134 ? -0.689 -5.700 8.483 1.00 98.44 134 TYR A N 1
ATOM 1071 C CA . TYR A 1 134 ? -2.057 -5.684 7.965 1.00 98.44 134 TYR A CA 1
ATOM 1072 C C . TYR A 1 134 ? -2.820 -6.940 8.396 1.00 98.44 134 TYR A C 1
ATOM 1074 O O . TYR A 1 134 ? -3.984 -6.860 8.783 1.00 98.44 134 TYR A O 1
ATOM 1082 N N . LEU A 1 135 ? -2.161 -8.100 8.392 1.00 97.44 135 LEU A N 1
ATOM 1083 C CA . LEU A 1 135 ? -2.733 -9.340 8.913 1.00 97.44 135 LEU A CA 1
ATOM 1084 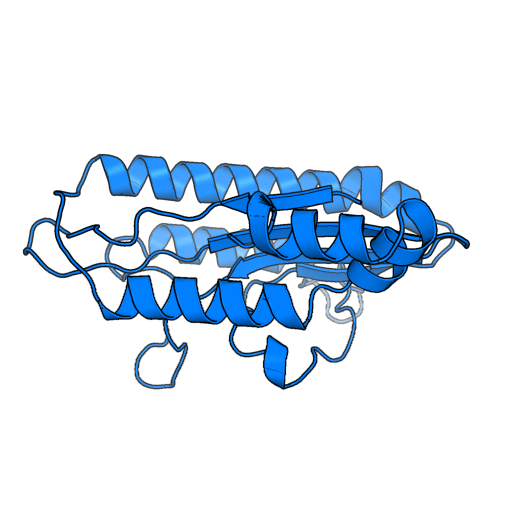C C . LEU A 1 135 ? -2.988 -9.253 10.424 1.00 97.44 135 LEU A C 1
ATOM 1086 O O . LEU A 1 135 ? -4.035 -9.711 10.879 1.00 97.44 135 LEU A O 1
ATOM 1090 N N . GLU A 1 136 ? -2.098 -8.611 11.189 1.00 97.38 136 GLU A N 1
ATOM 1091 C CA . GLU A 1 136 ? -2.328 -8.319 12.610 1.00 97.38 136 GLU A CA 1
ATOM 1092 C C . GLU A 1 136 ? -3.572 -7.436 12.808 1.00 97.38 136 GLU A C 1
ATOM 1094 O O . GLU A 1 136 ? -4.388 -7.713 13.689 1.00 97.38 136 GLU A O 1
ATOM 1099 N N . LEU A 1 137 ? -3.762 -6.408 11.969 1.00 95.88 137 LEU A N 1
ATOM 1100 C CA . LEU A 1 137 ? -4.967 -5.576 11.990 1.00 95.88 137 LEU A CA 1
ATOM 1101 C C . LEU A 1 137 ? -6.221 -6.420 11.742 1.00 95.88 137 LEU A C 1
ATOM 1103 O O . LEU A 1 137 ? -7.177 -6.317 12.506 1.00 95.88 137 LEU A O 1
ATOM 1107 N N . MET A 1 138 ? -6.216 -7.264 10.706 1.00 94.19 138 MET A N 1
ATOM 1108 C CA . MET A 1 138 ? -7.366 -8.115 10.382 1.00 94.19 138 MET A CA 1
ATOM 1109 C C . MET A 1 138 ? -7.695 -9.089 11.522 1.00 94.19 138 MET A C 1
ATOM 1111 O O . MET A 1 138 ? -8.856 -9.186 11.914 1.00 94.19 138 MET A O 1
ATOM 1115 N N . ASP A 1 139 ? -6.691 -9.761 12.095 1.00 93.50 139 ASP A N 1
ATOM 1116 C CA . ASP A 1 139 ? -6.870 -10.688 13.223 1.00 93.50 139 ASP A CA 1
ATOM 1117 C C . ASP A 1 139 ? -7.361 -9.970 14.490 1.00 93.50 139 ASP A C 1
ATOM 1119 O O . ASP A 1 139 ? -8.199 -10.490 15.229 1.00 93.50 139 ASP A O 1
ATOM 1123 N N . THR A 1 140 ? -6.877 -8.750 14.733 1.00 91.06 140 THR A N 1
ATOM 1124 C CA . THR A 1 140 ? -7.314 -7.925 15.867 1.00 91.06 140 THR A CA 1
ATOM 1125 C C . THR A 1 140 ? -8.766 -7.491 15.703 1.00 91.06 140 THR A C 1
ATOM 1127 O O . THR A 1 140 ? -9.551 -7.609 16.641 1.00 91.06 140 THR A O 1
ATOM 1130 N N . VAL A 1 141 ? -9.150 -7.029 14.511 1.00 89.62 141 VAL A N 1
ATOM 1131 C CA . VAL A 1 141 ? -10.518 -6.576 14.244 1.00 89.62 141 VAL A CA 1
ATOM 1132 C C . VAL A 1 141 ? -11.495 -7.749 14.267 1.00 89.62 141 VAL A C 1
ATOM 1134 O O . VAL A 1 141 ? -12.549 -7.642 14.880 1.00 89.62 141 VAL A O 1
ATOM 1137 N N . GLN A 1 142 ? -11.152 -8.894 13.669 1.00 85.75 142 GLN A N 1
ATOM 1138 C CA . GLN A 1 142 ? -12.055 -10.046 13.560 1.00 85.75 142 GLN A CA 1
ATOM 1139 C C . GLN A 1 142 ? -12.544 -10.582 14.920 1.00 85.75 142 GLN A C 1
ATOM 1141 O O . GLN A 1 142 ? -13.621 -11.172 14.992 1.00 85.75 142 GLN A O 1
ATOM 1146 N N . LYS A 1 143 ? -11.779 -10.375 15.998 1.00 79.44 143 LYS A N 1
ATOM 1147 C CA . LYS A 1 143 ? -12.140 -10.801 17.362 1.00 79.44 143 LYS A CA 1
ATOM 1148 C C . LYS A 1 143 ? -13.203 -9.921 18.021 1.00 79.44 143 LYS A C 1
ATOM 1150 O O . LYS A 1 143 ? -13.852 -10.373 18.960 1.00 79.44 143 LYS A O 1
ATOM 1155 N N . ASP A 1 144 ? -13.378 -8.703 17.519 1.00 75.94 144 ASP A N 1
ATOM 1156 C CA . ASP A 1 144 ? -14.081 -7.618 18.204 1.00 75.94 144 ASP A CA 1
ATOM 1157 C C . ASP A 1 144 ? -15.386 -7.193 17.513 1.00 75.94 144 ASP A C 1
ATOM 1159 O O . ASP A 1 144 ? -16.085 -6.320 18.029 1.00 75.94 144 ASP A O 1
ATOM 1163 N N . VAL A 1 145 ? -15.700 -7.745 16.335 1.00 78.00 145 VAL A N 1
ATOM 1164 C CA . VAL A 1 145 ? -16.690 -7.147 15.425 1.00 78.00 145 VAL A CA 1
ATOM 1165 C C . VAL A 1 145 ? -17.847 -8.062 15.051 1.00 78.00 145 VAL A C 1
ATOM 1167 O O . VAL A 1 145 ? -17.695 -9.268 14.851 1.00 78.00 145 VAL A O 1
ATOM 1170 N N . GLU A 1 146 ? -19.010 -7.438 14.874 1.00 70.75 146 GLU A N 1
ATOM 1171 C CA . GLU A 1 146 ? -20.205 -8.043 14.289 1.00 70.75 146 GLU A CA 1
ATOM 1172 C C . GLU A 1 146 ? -20.408 -7.562 12.840 1.00 70.75 146 GLU A C 1
ATOM 1174 O O . GLU A 1 146 ? -19.830 -6.568 12.389 1.00 70.75 146 GLU A O 1
ATOM 1179 N N . SER A 1 147 ? -21.260 -8.261 12.085 1.00 71.62 147 SER A N 1
ATOM 1180 C CA . SER A 1 147 ? -21.636 -7.849 10.729 1.00 71.62 147 SER A CA 1
ATOM 1181 C C . SER A 1 147 ? -22.626 -6.680 10.751 1.00 71.62 147 SER A C 1
ATOM 1183 O O . SER A 1 147 ? -23.676 -6.776 11.389 1.00 71.62 147 SER A O 1
ATOM 1185 N N . GLY A 1 148 ? -22.380 -5.624 9.974 1.00 67.94 148 GLY A N 1
ATOM 1186 C CA . GLY A 1 148 ? -23.358 -4.547 9.792 1.00 67.94 148 GLY A CA 1
ATOM 1187 C C . GLY A 1 148 ? -22.982 -3.560 8.693 1.00 67.94 148 GLY A C 1
ATOM 1188 O O . GLY A 1 148 ? -21.858 -3.551 8.238 1.00 67.94 148 GLY A O 1
ATOM 1189 N N . VAL A 1 149 ? -23.910 -2.735 8.207 1.00 69.25 149 VAL A N 1
ATOM 1190 C CA . VAL A 1 149 ? -23.688 -1.972 6.960 1.00 69.25 149 VAL A CA 1
ATOM 1191 C C . VAL A 1 149 ? -23.095 -0.580 7.212 1.00 69.25 149 VAL A C 1
ATOM 1193 O O . VAL A 1 149 ? -23.757 0.256 7.833 1.00 69.25 149 VAL A O 1
ATOM 1196 N N . ASN A 1 150 ? -21.913 -0.310 6.638 1.00 77.25 150 ASN A N 1
ATOM 1197 C CA . ASN A 1 150 ? -21.346 1.030 6.458 1.00 77.25 150 ASN A CA 1
ATOM 1198 C C . ASN A 1 150 ? -21.392 1.457 4.979 1.00 77.25 150 ASN A C 1
ATOM 1200 O O . ASN A 1 150 ? -20.612 0.973 4.161 1.00 77.25 150 ASN A O 1
ATOM 1204 N N . SER A 1 151 ? -22.284 2.387 4.629 1.00 82.94 151 SER A N 1
ATOM 1205 C CA . SER A 1 151 ? -22.414 2.869 3.248 1.00 82.94 151 SER A CA 1
ATOM 1206 C C . SER A 1 151 ? -21.242 3.743 2.791 1.00 82.94 151 SER A C 1
ATOM 1208 O O . SER A 1 151 ? -20.931 3.749 1.607 1.00 82.94 151 SER A O 1
ATOM 1210 N N . GLN A 1 152 ? -20.577 4.465 3.699 1.00 89.12 152 GLN A N 1
ATOM 1211 C CA . GLN A 1 152 ? -19.454 5.342 3.341 1.00 89.12 152 GLN A CA 1
ATOM 1212 C C . GLN A 1 152 ? -18.189 4.544 3.021 1.00 89.12 152 GLN A C 1
ATOM 1214 O O . GLN A 1 152 ? -17.461 4.888 2.097 1.00 89.12 152 GLN A O 1
ATOM 1219 N N . VAL A 1 153 ? -17.941 3.458 3.757 1.00 90.75 153 VAL A N 1
ATOM 1220 C CA . VAL A 1 153 ? -16.801 2.567 3.491 1.00 90.75 153 VAL A CA 1
ATOM 1221 C C . VAL A 1 153 ? -17.005 1.809 2.187 1.00 90.75 153 VAL A C 1
ATOM 1223 O O . VAL A 1 153 ? -16.069 1.709 1.401 1.00 90.75 153 VAL A O 1
ATOM 1226 N N . LEU A 1 154 ? -18.224 1.325 1.928 1.00 92.56 154 LEU A N 1
ATOM 1227 C CA . LEU A 1 154 ? -18.550 0.719 0.637 1.00 92.56 154 LEU A CA 1
ATOM 1228 C C . LEU A 1 154 ? -18.296 1.709 -0.509 1.00 92.56 154 LEU A C 1
ATOM 1230 O O . LEU A 1 154 ? -17.562 1.375 -1.433 1.00 92.56 154 LEU A O 1
ATOM 1234 N N . GLN A 1 155 ? -18.811 2.938 -0.398 1.00 94.38 155 GLN A N 1
ATOM 1235 C CA . GLN A 1 155 ? -18.596 3.968 -1.415 1.00 94.38 155 GLN A CA 1
ATOM 1236 C C . GLN A 1 155 ? -17.107 4.272 -1.623 1.00 94.38 155 GLN A C 1
ATOM 1238 O O . GLN A 1 155 ? -16.654 4.332 -2.756 1.00 94.38 155 GLN A O 1
ATOM 1243 N N . GLY A 1 156 ? -16.316 4.399 -0.553 1.00 94.31 156 GLY A N 1
ATOM 1244 C CA . GLY A 1 156 ? -14.880 4.658 -0.692 1.00 94.31 156 GLY A CA 1
ATOM 1245 C C . GLY A 1 156 ? -14.119 3.515 -1.381 1.00 94.31 156 GLY A C 1
ATOM 1246 O O . GLY A 1 156 ? -13.153 3.766 -2.102 1.00 94.31 156 GLY A O 1
ATOM 1247 N N . GLN A 1 157 ? -14.551 2.259 -1.202 1.00 95.62 157 GLN A N 1
ATOM 1248 C CA . GLN A 1 157 ? -13.993 1.128 -1.952 1.00 95.62 157 GLN A CA 1
ATOM 1249 C C . GLN A 1 157 ? -14.406 1.173 -3.429 1.00 95.62 157 GLN A C 1
ATO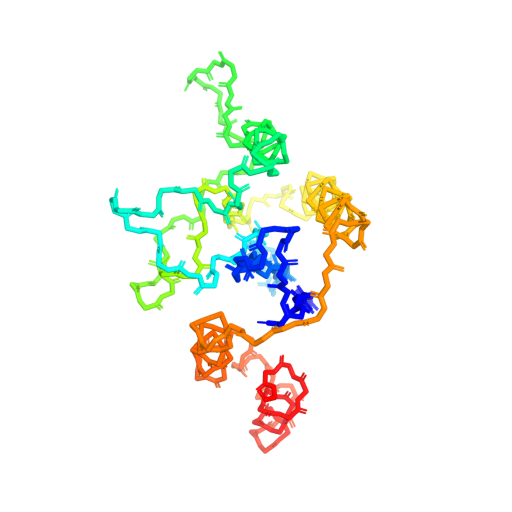M 1251 O O . GLN A 1 157 ? -13.568 0.928 -4.294 1.00 95.62 157 GLN A O 1
ATOM 1256 N N . GLU A 1 158 ? -15.657 1.527 -3.731 1.00 95.75 158 GLU A N 1
ATOM 1257 C CA . GLU A 1 158 ? -16.132 1.727 -5.108 1.00 95.75 158 GLU A CA 1
ATOM 1258 C C . GLU A 1 158 ? -15.378 2.868 -5.810 1.00 95.75 158 GLU A C 1
ATOM 1260 O O . GLU A 1 158 ? -14.940 2.705 -6.949 1.00 95.75 158 GLU A O 1
ATOM 1265 N N . ASP A 1 159 ? -15.137 3.980 -5.113 1.00 95.75 159 ASP A N 1
ATOM 1266 C CA . ASP A 1 159 ? -14.375 5.122 -5.625 1.00 95.75 159 ASP A CA 1
ATOM 1267 C C . ASP A 1 159 ? -12.922 4.726 -5.939 1.00 95.75 159 ASP A C 1
ATOM 1269 O O . ASP A 1 159 ? -12.375 5.106 -6.979 1.00 95.75 159 ASP A O 1
ATOM 1273 N N . TYR A 1 160 ? -12.300 3.913 -5.074 1.00 95.88 160 TYR A N 1
ATOM 1274 C CA . TYR A 1 160 ? -10.976 3.338 -5.326 1.00 95.88 160 TYR A CA 1
ATOM 1275 C C . TYR A 1 160 ? -10.972 2.445 -6.572 1.00 95.88 160 TYR A C 1
ATOM 1277 O O . TYR A 1 160 ? -10.091 2.575 -7.428 1.00 95.88 160 TYR A O 1
ATOM 1285 N N . LEU A 1 161 ? -11.949 1.540 -6.683 1.00 96.19 161 LEU A N 1
ATOM 1286 C CA . LEU A 1 161 ? -12.067 0.609 -7.806 1.00 96.19 161 LEU A CA 1
ATOM 1287 C C . LEU A 1 161 ? -12.254 1.359 -9.124 1.00 96.19 161 LEU A C 1
ATOM 1289 O O . LEU A 1 161 ? -11.541 1.078 -10.084 1.00 96.19 161 LEU A O 1
ATOM 1293 N N . GLU A 1 162 ? -13.139 2.353 -9.164 1.00 96.00 162 GLU A N 1
ATOM 1294 C CA . GLU A 1 162 ? -13.376 3.168 -10.356 1.00 96.00 162 GLU A CA 1
ATOM 1295 C C . GLU A 1 162 ? -12.134 3.982 -10.742 1.00 96.00 162 GLU A C 1
ATOM 1297 O O . GLU A 1 162 ? -11.730 4.021 -11.912 1.00 96.00 162 GLU A O 1
ATOM 1302 N N . TYR A 1 163 ? -11.458 4.566 -9.748 1.00 95.06 163 TYR A N 1
ATOM 1303 C CA . TYR A 1 163 ? -10.200 5.264 -9.966 1.00 95.06 163 TYR A CA 1
ATOM 1304 C C . TYR A 1 163 ? -9.143 4.344 -10.590 1.00 95.06 163 TYR A C 1
ATOM 1306 O O . TYR A 1 163 ? -8.554 4.704 -11.617 1.00 95.06 163 TYR A O 1
ATOM 1314 N N . ARG A 1 164 ? -8.908 3.159 -10.011 1.00 94.44 164 ARG A N 1
ATOM 1315 C CA . ARG A 1 164 ? -7.933 2.184 -10.526 1.00 94.44 164 ARG A CA 1
ATOM 1316 C C . ARG A 1 164 ? -8.343 1.661 -11.896 1.00 94.44 164 ARG A C 1
ATOM 1318 O O . ARG A 1 164 ? -7.509 1.613 -12.797 1.00 94.44 164 ARG A O 1
ATOM 1325 N N . ARG A 1 165 ? -9.626 1.363 -12.102 1.00 94.88 165 ARG A N 1
ATOM 1326 C CA . ARG A 1 165 ? -10.162 0.905 -13.387 1.00 94.88 165 ARG A CA 1
ATOM 1327 C C . ARG A 1 165 ? -9.935 1.907 -14.497 1.00 94.88 165 ARG A C 1
ATOM 1329 O O . ARG A 1 165 ? -9.747 1.468 -15.621 1.00 94.88 165 ARG A O 1
ATOM 1336 N N . SER A 1 166 ? -9.918 3.206 -14.213 1.00 93.12 166 SER A N 1
ATOM 1337 C CA . SER A 1 166 ? -9.608 4.241 -15.202 1.00 93.12 166 SER A CA 1
ATOM 1338 C C . SER A 1 166 ? -8.102 4.498 -15.336 1.00 93.12 166 SER A C 1
ATOM 1340 O O . SER A 1 166 ? -7.593 4.646 -16.449 1.00 93.12 166 SER A O 1
ATOM 1342 N N . ASN A 1 167 ? -7.360 4.481 -14.227 1.00 91.12 167 ASN A N 1
ATOM 1343 C CA . ASN A 1 167 ? -6.008 5.043 -14.145 1.00 91.12 167 ASN A CA 1
ATOM 1344 C C . ASN A 1 167 ? -4.894 4.022 -13.879 1.00 91.12 167 ASN A C 1
ATOM 1346 O O . ASN A 1 167 ? -3.781 4.429 -13.544 1.00 91.12 167 ASN A O 1
ATOM 1350 N N . ASP A 1 168 ? -5.162 2.719 -14.013 1.00 88.19 168 ASP A N 1
ATOM 1351 C CA . ASP A 1 168 ? -4.171 1.694 -13.695 1.00 88.19 168 ASP A CA 1
ATOM 1352 C C . ASP A 1 168 ? -2.856 1.891 -14.488 1.00 88.19 168 ASP A C 1
ATOM 1354 O O . ASP A 1 168 ? -2.858 1.876 -15.729 1.00 88.19 168 ASP A O 1
ATOM 1358 N N . PRO A 1 169 ? -1.708 2.057 -13.801 1.00 83.06 169 PRO A N 1
ATOM 1359 C CA . PRO A 1 169 ? -0.435 2.358 -14.453 1.00 83.06 169 PRO A CA 1
ATOM 1360 C C . PRO A 1 169 ? 0.115 1.182 -15.270 1.00 83.06 169 PRO A C 1
ATOM 1362 O O . PRO A 1 169 ? 0.982 1.384 -16.125 1.00 83.06 169 PRO A O 1
ATOM 1365 N N . ALA A 1 170 ? -0.369 -0.045 -15.047 1.00 85.56 170 ALA A N 1
ATOM 1366 C CA . ALA A 1 170 ? 0.025 -1.210 -15.823 1.00 85.56 170 ALA A CA 1
ATOM 1367 C C . ALA A 1 170 ? -0.735 -1.314 -17.154 1.00 85.56 170 ALA A C 1
ATOM 1369 O O . ALA A 1 170 ? -0.283 -2.061 -18.026 1.00 85.56 170 ALA A O 1
ATOM 1370 N N . ARG A 1 171 ? -1.815 -0.544 -17.380 1.00 91.06 171 ARG A N 1
ATOM 1371 C CA . ARG A 1 171 ? -2.615 -0.614 -18.619 1.00 91.06 171 ARG A CA 1
ATOM 1372 C C . ARG A 1 171 ? -1.773 -0.553 -19.901 1.00 91.06 171 ARG A C 1
ATOM 1374 O O . ARG A 1 171 ? -1.911 -1.469 -20.711 1.00 91.06 171 ARG A O 1
ATOM 1381 N N . PRO A 1 172 ? -0.848 0.411 -20.114 1.00 90.69 172 PRO A N 1
ATOM 1382 C CA . PRO A 1 172 ? -0.060 0.452 -21.351 1.00 90.69 172 PRO A CA 1
ATOM 1383 C C . PRO A 1 172 ? 0.803 -0.800 -21.549 1.00 90.69 172 PRO A C 1
ATOM 1385 O O . PRO A 1 172 ? 1.015 -1.258 -22.673 1.00 90.69 172 PRO A O 1
ATOM 1388 N N . MET A 1 173 ? 1.299 -1.379 -20.451 1.00 88.25 173 MET A N 1
ATOM 1389 C CA . MET A 1 173 ? 2.051 -2.629 -20.485 1.00 88.25 173 MET A CA 1
ATOM 1390 C C . MET A 1 173 ? 1.140 -3.809 -20.845 1.00 88.25 173 MET A C 1
ATOM 1392 O O . MET A 1 173 ? 1.520 -4.604 -21.702 1.00 88.25 173 MET A O 1
ATOM 1396 N N . LEU A 1 174 ? -0.042 -3.915 -20.231 1.00 91.56 174 LEU A N 1
ATOM 1397 C CA . LEU A 1 174 ? -1.005 -4.988 -20.501 1.00 91.56 174 LEU A CA 1
ATOM 1398 C C . LEU A 1 174 ? -1.498 -4.944 -21.953 1.00 91.56 174 LEU A C 1
ATOM 1400 O O . LEU A 1 174 ? -1.480 -5.977 -22.617 1.00 91.56 174 LEU A O 1
ATOM 1404 N N . ILE A 1 175 ? -1.821 -3.757 -22.481 1.00 95.50 175 ILE A N 1
ATOM 1405 C CA . ILE A 1 175 ? -2.203 -3.567 -23.892 1.00 95.50 175 ILE A CA 1
ATOM 1406 C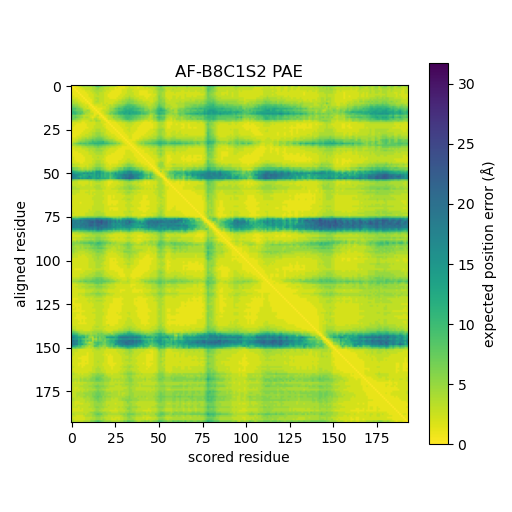 C . ILE A 1 175 ? -1.078 -4.035 -24.818 1.00 95.50 175 ILE A C 1
ATOM 1408 O O . ILE A 1 175 ? -1.319 -4.782 -25.764 1.00 95.50 175 ILE A O 1
ATOM 1412 N N . ARG A 1 176 ? 0.169 -3.640 -24.537 1.00 93.38 176 ARG A N 1
ATOM 1413 C CA . ARG A 1 176 ? 1.321 -4.021 -25.365 1.00 93.38 176 ARG A CA 1
ATOM 1414 C C . ARG A 1 176 ? 1.589 -5.529 -25.364 1.00 93.38 176 ARG A C 1
ATOM 1416 O O . ARG A 1 176 ? 2.080 -6.044 -26.363 1.00 93.38 176 ARG A O 1
ATOM 1423 N N . LEU A 1 177 ? 1.328 -6.216 -24.252 1.00 93.00 177 LEU A N 1
ATOM 1424 C CA . LEU A 1 177 ? 1.595 -7.650 -24.109 1.00 93.00 177 LEU A CA 1
ATOM 1425 C C . LEU A 1 177 ? 0.448 -8.530 -24.618 1.00 93.00 177 LEU A C 1
ATOM 1427 O O . LEU A 1 177 ? 0.711 -9.592 -25.178 1.00 93.00 177 LEU A O 1
ATOM 1431 N N . TYR A 1 178 ? -0.801 -8.104 -24.420 1.00 96.25 178 TYR A N 1
ATOM 1432 C CA . TYR A 1 178 ? -1.974 -8.975 -24.557 1.00 96.25 178 TYR A CA 1
ATOM 1433 C C . TYR A 1 178 ? -3.105 -8.389 -25.416 1.00 96.25 178 TYR A C 1
ATOM 1435 O O . TYR A 1 178 ? -4.083 -9.084 -25.689 1.00 96.25 178 TYR A O 1
ATOM 1443 N N . GLY A 1 179 ? -2.971 -7.144 -25.878 1.00 97.62 179 GLY A N 1
ATOM 1444 C CA . GLY A 1 179 ? -3.991 -6.436 -26.649 1.00 97.62 179 GLY A CA 1
ATOM 1445 C C . GLY A 1 179 ? -5.015 -5.704 -25.779 1.00 97.62 179 GLY A C 1
ATOM 1446 O O . GLY A 1 179 ? -5.195 -6.006 -24.599 1.00 97.62 179 GLY A O 1
ATOM 1447 N N . GLU A 1 180 ? -5.682 -4.723 -26.387 1.00 97.69 180 GLU A N 1
ATOM 1448 C CA . GLU A 1 180 ? -6.627 -3.813 -25.726 1.00 97.69 180 GLU A CA 1
ATOM 1449 C C . GLU A 1 180 ? -7.800 -4.556 -25.082 1.00 97.69 180 GLU A C 1
ATOM 1451 O O . GLU A 1 180 ? -7.974 -4.492 -23.868 1.00 97.69 180 GLU A O 1
ATOM 1456 N N . ASP A 1 181 ? -8.517 -5.373 -25.854 1.00 97.94 181 ASP A N 1
ATOM 1457 C CA . ASP A 1 181 ? -9.669 -6.130 -25.358 1.00 97.94 181 ASP A CA 1
ATOM 1458 C C . ASP A 1 181 ? -9.340 -7.019 -24.151 1.00 97.94 181 ASP A C 1
ATOM 1460 O O . ASP A 1 181 ? -10.166 -7.213 -23.259 1.00 97.94 181 ASP A O 1
ATOM 1464 N N . TRP A 1 182 ? -8.148 -7.622 -24.131 1.00 97.75 182 TRP A N 1
ATOM 1465 C CA . TRP A 1 182 ? -7.724 -8.453 -23.007 1.00 97.75 182 TRP A CA 1
ATOM 1466 C C . TRP A 1 182 ? -7.377 -7.596 -21.788 1.00 97.75 182 TRP A C 1
ATOM 1468 O O . TRP A 1 182 ? -7.785 -7.939 -20.677 1.00 97.75 182 TRP A O 1
ATOM 1478 N N . ALA A 1 183 ? -6.672 -6.480 -21.997 1.00 96.25 183 ALA A N 1
ATOM 1479 C CA . ALA A 1 183 ? -6.287 -5.555 -20.938 1.00 96.25 183 ALA A CA 1
ATOM 1480 C C . ALA A 1 183 ? -7.514 -4.958 -20.233 1.00 96.25 183 ALA A C 1
ATOM 1482 O O . ALA A 1 183 ? -7.590 -5.004 -19.007 1.00 96.25 183 ALA A O 1
ATOM 1483 N N . GLU A 1 184 ? -8.509 -4.485 -20.984 1.00 96.81 184 GLU A N 1
ATOM 1484 C CA . GLU A 1 184 ? -9.728 -3.915 -20.399 1.00 96.81 184 GLU A CA 1
ATOM 1485 C C . GLU A 1 184 ? -10.528 -4.957 -19.606 1.00 96.81 184 GLU A C 1
ATOM 1487 O O . GLU A 1 184 ? -10.995 -4.677 -18.501 1.00 96.81 184 GLU A O 1
ATOM 1492 N N . ARG A 1 185 ? -10.623 -6.198 -20.109 1.00 96.81 185 ARG A N 1
ATOM 1493 C CA . ARG A 1 185 ? -11.304 -7.284 -19.385 1.00 96.81 185 ARG A CA 1
ATOM 1494 C C . ARG A 1 185 ? -10.614 -7.653 -18.077 1.00 96.81 185 ARG A C 1
ATOM 1496 O O . ARG A 1 185 ? -11.306 -7.891 -17.092 1.00 96.81 185 ARG A O 1
ATOM 1503 N N . VAL A 1 186 ? -9.282 -7.746 -18.050 1.00 95.62 186 VAL A N 1
ATOM 1504 C CA . VAL A 1 186 ? -8.577 -8.111 -16.809 1.00 95.62 186 VAL A CA 1
ATOM 1505 C C . VAL A 1 186 ? -8.617 -6.971 -15.791 1.00 95.62 186 VAL A C 1
ATOM 1507 O O . VAL A 1 186 ? -8.822 -7.227 -14.608 1.00 95.62 186 VAL A O 1
ATOM 1510 N N . ILE A 1 187 ? -8.492 -5.718 -16.244 1.00 94.31 187 ILE A N 1
ATOM 1511 C CA . ILE A 1 187 ? -8.552 -4.538 -15.375 1.00 94.31 187 ILE A CA 1
ATOM 1512 C C . ILE A 1 187 ? -9.939 -4.429 -14.741 1.00 94.31 187 ILE A C 1
ATOM 1514 O O . ILE A 1 187 ? -10.035 -4.400 -13.520 1.00 94.31 187 ILE A O 1
ATOM 1518 N N . GLY A 1 188 ? -11.004 -4.416 -15.546 1.00 95.00 188 GLY A N 1
ATOM 1519 C CA . GLY A 1 188 ? -12.362 -4.193 -15.046 1.00 95.00 188 GLY A CA 1
ATOM 1520 C C . GLY A 1 188 ? -13.074 -5.430 -14.500 1.00 95.00 188 GLY A C 1
ATOM 1521 O O . GLY A 1 188 ? -14.107 -5.282 -13.868 1.00 95.00 188 GLY A O 1
ATOM 1522 N N . GLY A 1 189 ? -12.580 -6.642 -14.771 1.00 93.75 189 GLY A N 1
ATOM 1523 C CA . GLY A 1 189 ? -13.248 -7.885 -14.362 1.00 93.75 189 GLY A CA 1
ATOM 1524 C C . GLY A 1 189 ? -12.504 -8.709 -13.315 1.00 93.75 189 GLY A C 1
ATOM 1525 O O . GLY A 1 189 ? -13.086 -9.641 -12.765 1.00 93.75 189 GLY A O 1
ATOM 1526 N N . VAL A 1 190 ? -11.222 -8.419 -13.067 1.00 92.62 190 VAL A N 1
ATOM 1527 C CA . VAL A 1 190 ? -10.388 -9.199 -12.136 1.00 92.62 190 VAL A CA 1
ATOM 1528 C C . VAL A 1 190 ? -9.637 -8.299 -11.165 1.00 92.62 190 VAL A C 1
ATOM 1530 O O . VAL A 1 190 ? -9.731 -8.516 -9.963 1.00 92.62 190 VAL A O 1
ATOM 1533 N N . LEU A 1 191 ? -8.879 -7.320 -11.668 1.00 91.69 191 LEU A N 1
ATOM 1534 C CA . LEU A 1 191 ? -8.048 -6.467 -10.812 1.00 91.69 191 LEU A CA 1
ATOM 1535 C C . LEU A 1 191 ? -8.900 -5.467 -10.023 1.00 91.69 191 LEU A C 1
ATOM 1537 O O . LEU A 1 191 ? -8.697 -5.306 -8.823 1.00 91.69 191 LEU A O 1
ATOM 1541 N N . PHE A 1 192 ? -9.862 -4.832 -10.698 1.00 93.75 192 PHE A N 1
ATOM 1542 C CA . PHE A 1 192 ? -10.753 -3.815 -10.133 1.00 93.75 192 PHE A CA 1
ATOM 154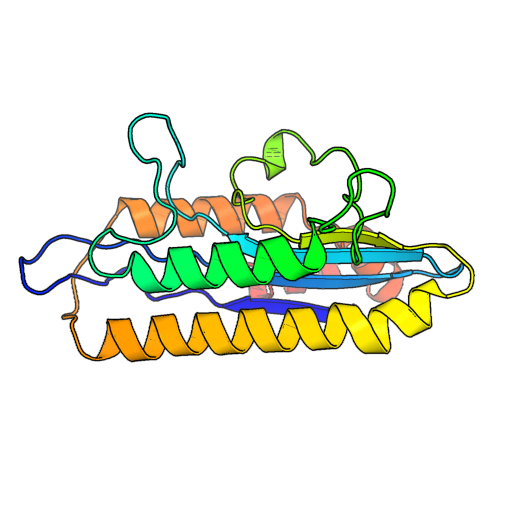3 C C . PHE A 1 192 ? -12.206 -4.074 -10.584 1.00 93.75 192 PHE A C 1
ATOM 1545 O O . PHE A 1 192 ? -12.722 -3.353 -11.454 1.00 93.75 192 PHE A O 1
ATOM 1552 N N . PRO A 1 193 ? -12.827 -5.156 -10.065 1.00 90.50 193 PRO A N 1
ATOM 1553 C CA . PRO A 1 193 ? -14.180 -5.581 -10.431 1.00 90.50 193 PRO A CA 1
ATOM 1554 C C . PRO A 1 193 ? -15.267 -4.581 -10.022 1.00 90.50 193 PRO A C 1
ATOM 1556 O O . PRO A 1 193 ? -14.991 -3.686 -9.195 1.00 90.50 193 PRO A O 1
#

Solvent-accessible surface area (backbone atoms only — not comparable to full-atom values): 10737 Å² total; per-residue (Å²): 108,49,80,48,73,48,78,65,76,40,38,32,16,43,87,87,68,48,66,51,58,66,40,29,43,40,37,40,43,38,72,47,89,86,59,35,34,41,37,40,39,30,59,21,37,37,61,76,78,40,98,91,35,76,64,72,42,55,77,94,51,38,68,57,49,53,49,48,50,51,56,37,38,66,35,58,45,47,100,44,94,91,47,76,33,83,50,48,76,51,67,90,70,58,76,92,52,48,75,50,53,38,102,56,47,49,41,27,58,36,60,57,98,55,30,68,57,43,50,71,43,60,48,44,52,51,49,51,54,54,51,54,51,49,51,49,50,51,59,58,48,66,76,55,49,50,86,39,88,27,71,66,36,42,48,26,49,51,53,50,27,54,48,44,51,74,62,47,84,58,48,71,56,38,29,74,76,63,35,58,76,50,33,54,48,44,37,48,64,64,76,27,94

Sequence (193 aa):
VLNFVLFPNPHIRDENGDNIGLPLLGADIVSLPGNKHLVALDFQPVLDLSEENVSLIPKRYSHIETKLQSIHSKYQKSSDESIQPLLPWGGDIPEQAKRFFSPYALWTRLSDDNAMDTVSTLVWEAYQEYIDLYLELMDTVQKDVESGVNSQVLQGQEDYLEYRRSNDPARPMLIRLYGEDWAERVIGGVLFP

pLDDT: mean 90.64, std 8.5, range [57.16, 98.69]